Protein AF-0000000084496496 (afdb_homodimer)

Organism: NCBI:txid1637975

Solvent-accessible surface area (backbone atoms only — not comparable to full-atom values): 14635 Å² total; per-residue (Å²): 134,86,78,78,77,76,77,77,76,74,74,76,74,74,70,70,68,73,64,71,76,68,71,75,55,44,65,51,49,98,52,57,64,58,57,45,36,45,20,38,32,49,35,43,42,41,64,42,50,51,53,46,52,50,64,69,44,68,81,43,87,82,59,65,81,74,67,41,72,52,32,68,65,39,43,57,51,31,39,35,54,74,39,70,85,33,41,52,31,38,37,35,30,42,38,44,34,18,30,87,96,68,45,65,40,36,35,31,39,42,30,33,34,37,85,50,48,69,74,49,69,45,84,71,46,76,52,130,133,87,79,75,77,76,77,78,76,75,75,73,74,74,70,73,68,73,63,70,77,66,71,75,54,44,66,51,49,99,53,58,63,56,59,45,36,47,19,38,33,47,36,45,43,41,65,43,50,51,52,48,52,50,63,70,44,69,82,43,87,79,60,66,80,73,66,41,71,53,33,68,64,40,43,55,51,31,40,34,52,74,40,69,86,32,42,54,32,37,36,35,30,41,39,45,35,19,30,88,97,67,45,66,38,35,34,29,38,40,28,33,34,36,86,51,49,67,74,48,68,45,83,72,45,74,53,130

Nearest PDB structures (foldseek):
  6s5l-assembly1_D  TM=3.041E-01  e=2.646E-01  Nostoc sp. PCC 7120 = FACHB-418
  4ghb-assembly1_A  TM=3.935E-01  e=6.057E+00  Bacteroides uniformis ATCC 8492
  6s5l-assembly1_D  TM=3.043E-01  e=4.160E-01  Nostoc sp. PCC 7120 = FACHB-418

Radius of gyration: 25.26 Å; Cα contacts (8 Å, |Δi|>4): 450; chains: 2; bounding box: 70×54×95 Å

InterPro domains:
  IPR024984 Protein of unknown function DUF3888 [PF13027] (37-125)

Foldseek 3Di:
DPPPPPPPPPPPPPPPPPPVVPPDDDDPDPDDPVVVVQLVQQVLLQVLVVVQVCVACVPPPPDDPPKDWHSNQKDFPDKDDDDPPPDKIKTWMWTFIADDPRHTFFIKIWIAMSVNRTDDIDTDTGDD/DPPPPPPPPPPPPPPPPPPVVPPDDDDPDPDDPVVVVQLVQLVLQQVLVVVQVCVACVPPPPDDPPKDWHSNQKDFPDKDDDDPPPDKIKTWMWTFIADDPRHTFFIKIWIAMSVNRTDDIGTDTGDD

pLDDT: mean 87.08, std 22.59, range [30.95, 99.0]

Sequence (256 aa):
MKKFVVVLLVGMFLVIFNTIVNAKTINEADTNLSETLKYALINSLREPVDKAIVEIYKEDKNAPEGLTWASYDTEILKIKQLYGIGGLYELTLKVHPYYRAHISYGEDEVVINTMGKLISYKHLKTYPMKKFVVVLLVGMFLVIFNTIVNAKTINEADTNLSETLKYALINSLREPVDKAIVEIYKEDKNAPEGLTWASYDTEILKIKQLYGIGGLYELTLKVHPYYRAHISYGEDEVVINTMGKLISYKHLKTYP

Structure (mmCIF, N/CA/C/O backbone):
data_AF-0000000084496496-model_v1
#
loop_
_entity.id
_entity.type
_entity.pdbx_description
1 polymer 'DUF3888 domain-containing protein'
#
loop_
_atom_site.group_PDB
_atom_site.id
_atom_site.type_symbol
_atom_site.label_atom_id
_atom_site.label_alt_id
_atom_site.label_comp_id
_atom_site.label_asym_id
_atom_site.label_entity_id
_atom_site.label_seq_id
_atom_site.pdbx_PDB_ins_code
_atom_site.Cartn_x
_atom_site.Cartn_y
_atom_site.Car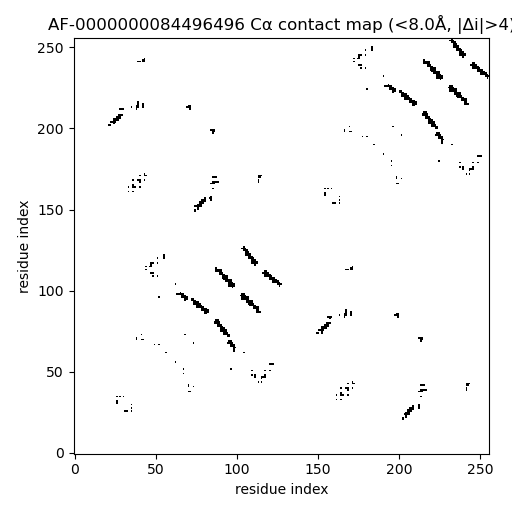tn_z
_atom_site.occupancy
_atom_site.B_iso_or_equiv
_atom_site.auth_seq_id
_atom_site.auth_comp_id
_atom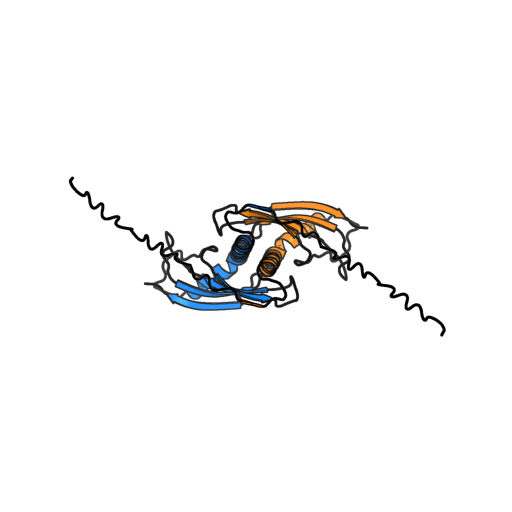_site.auth_asym_id
_atom_site.auth_atom_id
_atom_site.pdbx_PDB_model_num
ATOM 1 N N . MET A 1 1 ? -53.281 25.516 42 1 34.91 1 MET A N 1
ATOM 2 C CA . MET A 1 1 ? -52.812 24.766 40.844 1 34.91 1 MET A CA 1
ATOM 3 C C . MET A 1 1 ? -51.531 25.391 40.281 1 34.91 1 MET A C 1
ATOM 5 O O . MET A 1 1 ? -51.594 26.422 39.594 1 34.91 1 MET A O 1
ATOM 9 N N . LYS A 1 2 ? -50.438 25.422 41.094 1 41.5 2 LYS A N 1
ATOM 10 C CA . LYS A 1 2 ? -49.125 25.969 40.75 1 41.5 2 LYS A CA 1
ATOM 11 C C . LYS A 1 2 ? -48.562 25.328 39.469 1 41.5 2 LYS A C 1
ATOM 13 O O . LYS A 1 2 ? -48.531 24.094 39.375 1 41.5 2 LYS A O 1
ATOM 18 N N . LYS A 1 3 ? -48.75 25.984 38.281 1 37.84 3 LYS A N 1
ATOM 19 C CA . LYS A 1 3 ? -48.281 25.719 36.906 1 37.84 3 LYS A CA 1
ATOM 20 C C . LYS A 1 3 ? -46.812 25.422 36.875 1 37.84 3 LYS A C 1
ATOM 22 O O . LYS A 1 3 ? -46 26.234 37.344 1 37.84 3 LYS A O 1
ATOM 27 N N . PHE A 1 4 ? -46.344 24.203 37.062 1 41.12 4 PHE A N 1
ATOM 28 C CA . PHE A 1 4 ? -45.031 23.625 36.812 1 41.12 4 PHE A CA 1
ATOM 29 C C . PHE A 1 4 ? -44.594 23.938 35.375 1 41.12 4 PHE A C 1
ATOM 31 O O . PHE A 1 4 ? -45.156 23.406 34.438 1 41.12 4 PHE A O 1
ATOM 38 N N . VAL A 1 5 ? -44.281 25.156 35 1 40.19 5 VAL A N 1
ATOM 39 C CA . VAL A 1 5 ? -43.719 25.422 33.688 1 40.19 5 VAL A CA 1
ATOM 40 C C . VAL A 1 5 ? -42.469 24.594 33.469 1 40.19 5 VAL A C 1
ATOM 42 O O . VAL A 1 5 ? -41.5 24.734 34.219 1 40.19 5 VAL A O 1
ATOM 45 N N . VAL A 1 6 ? -42.562 23.344 33.031 1 38.34 6 VAL A N 1
ATOM 46 C CA . VAL A 1 6 ? -41.531 22.438 32.562 1 38.34 6 VAL A CA 1
ATOM 47 C C . VAL A 1 6 ? -40.719 23.125 31.484 1 38.34 6 VAL A C 1
ATOM 49 O O . VAL A 1 6 ? -41.25 23.438 30.406 1 38.34 6 VAL A O 1
ATOM 52 N N . VAL A 1 7 ? -39.938 24.156 31.75 1 39.12 7 VAL A N 1
ATOM 53 C CA . VAL A 1 7 ? -39 24.672 30.75 1 39.12 7 VAL A CA 1
ATOM 54 C C . VAL A 1 7 ? -38.125 23.531 30.219 1 39.12 7 VAL A C 1
ATOM 56 O O . VAL A 1 7 ? -37.438 22.875 30.984 1 39.12 7 VAL A O 1
ATOM 59 N N . LEU A 1 8 ? -38.594 22.75 29.234 1 38.97 8 LEU A N 1
ATOM 60 C CA . LEU A 1 8 ? -37.844 21.812 28.406 1 38.97 8 LEU A CA 1
ATOM 61 C C . LEU A 1 8 ? -36.594 22.453 27.844 1 38.97 8 LEU A C 1
ATOM 63 O O . LEU A 1 8 ? -36.688 23.375 27.016 1 38.97 8 LEU A O 1
ATOM 67 N N . LEU A 1 9 ? -35.594 22.75 28.703 1 39.97 9 LEU A N 1
ATOM 68 C CA . LEU A 1 9 ? -34.281 23.172 28.203 1 39.97 9 LEU A CA 1
ATOM 69 C C . LEU A 1 9 ? -33.781 22.203 27.125 1 39.97 9 LEU A C 1
ATOM 71 O O . LEU A 1 9 ? -33.531 21.031 27.422 1 39.97 9 LEU A O 1
ATOM 75 N N . VAL A 1 10 ? -34.344 22.219 25.922 1 40.47 10 VAL A N 1
ATOM 76 C CA . VAL A 1 10 ? -33.812 21.531 24.75 1 40.47 10 VAL A CA 1
ATOM 77 C C . VAL A 1 10 ? -32.312 21.766 24.625 1 40.47 10 VAL A C 1
ATOM 79 O O . VAL A 1 10 ? -31.891 22.891 24.375 1 40.47 10 VAL A O 1
ATOM 82 N N . GLY A 1 11 ? -31.469 21.25 25.531 1 37.84 11 GLY A N 1
ATOM 83 C CA . GLY A 1 11 ? -30.031 21.203 25.312 1 37.84 11 GLY A CA 1
ATOM 84 C C . GLY A 1 11 ? -29.672 20.797 23.891 1 37.84 11 GLY A C 1
ATOM 85 O O . GLY A 1 11 ? -29.953 19.672 23.469 1 37.84 11 GLY A O 1
ATOM 86 N N . MET A 1 12 ? -29.812 21.656 22.906 1 39.41 12 MET A N 1
ATOM 87 C CA . MET A 1 12 ? -29.266 21.422 21.578 1 39.41 12 MET A CA 1
ATOM 88 C C . MET A 1 12 ? -27.828 20.953 21.656 1 39.41 12 MET A C 1
ATOM 90 O O . MET A 1 12 ? -26.953 21.672 22.125 1 39.41 12 MET A O 1
ATOM 94 N N . PHE A 1 13 ? -27.562 19.734 22.078 1 34.84 13 PHE A N 1
ATOM 95 C CA . PHE A 1 13 ? -26.25 19.141 21.875 1 34.84 13 PHE A CA 1
ATOM 96 C C . PHE A 1 13 ? -25.719 19.484 20.5 1 34.84 13 PHE A C 1
ATOM 98 O O . PHE A 1 13 ? -26.25 19.016 19.484 1 34.84 13 PHE A O 1
ATOM 105 N N . LEU A 1 14 ? -25.234 20.641 20.297 1 36.31 14 LEU A N 1
ATOM 106 C CA . LEU A 1 14 ? -24.391 20.922 19.141 1 36.31 14 LEU A CA 1
ATOM 107 C C . LEU A 1 14 ? -23.328 19.828 18.969 1 36.31 14 LEU A C 1
ATOM 109 O O . LEU A 1 14 ? -22.375 19.766 19.734 1 36.31 14 LEU A O 1
ATOM 113 N N . VAL A 1 15 ? -23.719 18.609 18.734 1 35.84 15 VAL A N 1
ATOM 114 C CA . VAL A 1 15 ? -22.703 17.672 18.25 1 35.84 15 VAL A CA 1
ATOM 115 C C . VAL A 1 15 ? -21.906 18.312 17.125 1 35.84 15 VAL A C 1
ATOM 117 O O . VAL A 1 15 ? -22.453 18.578 16.047 1 35.84 15 VAL A O 1
ATOM 120 N N . ILE A 1 16 ? -21.078 19.281 17.469 1 34.59 16 ILE A N 1
ATOM 121 C CA . ILE A 1 16 ? -20.062 19.641 16.469 1 34.59 16 ILE A CA 1
ATOM 122 C C . ILE A 1 16 ? -19.547 18.375 15.773 1 34.59 16 ILE A C 1
ATOM 124 O O . ILE A 1 16 ? -18.953 17.516 16.422 1 34.59 16 ILE A O 1
ATOM 128 N N . PHE A 1 17 ? -20.438 17.844 14.945 1 32.94 17 PHE A N 1
ATOM 129 C CA . PHE A 1 17 ? -19.781 16.922 14.016 1 32.94 17 PHE A CA 1
ATOM 130 C C . PHE A 1 17 ? -18.469 17.5 13.516 1 32.94 17 PHE A C 1
ATOM 132 O O . PHE A 1 17 ? -18.453 18.531 12.82 1 32.94 17 PHE A O 1
ATOM 139 N N . ASN A 1 18 ? -17.547 17.562 14.344 1 33.28 18 ASN A N 1
ATOM 140 C CA . ASN A 1 18 ? -16.266 17.734 13.688 1 33.28 18 ASN A CA 1
ATOM 141 C C . ASN A 1 18 ? -16.188 16.969 12.375 1 33.28 18 ASN A C 1
ATOM 143 O O . ASN A 1 18 ? -16.062 15.75 12.367 1 33.28 18 ASN A O 1
ATOM 147 N N . THR A 1 19 ? -16.969 17.328 11.453 1 35.44 19 THR A N 1
ATOM 148 C CA . THR A 1 19 ? -16.672 16.828 10.117 1 35.44 19 THR A CA 1
ATOM 149 C C . THR A 1 19 ? -15.188 17.016 9.797 1 35.44 19 THR A C 1
ATOM 151 O O . THR A 1 19 ? -14.68 18.141 9.766 1 35.44 19 THR A O 1
ATOM 154 N N . ILE A 1 20 ? -14.359 16.328 10.359 1 40.06 20 ILE A N 1
ATOM 155 C CA . ILE A 1 20 ? -13.047 16.312 9.727 1 40.06 20 ILE A CA 1
ATOM 156 C C . ILE A 1 20 ? -13.211 16.469 8.211 1 40.06 20 ILE A C 1
ATOM 158 O O . ILE A 1 20 ? -13.852 15.641 7.562 1 40.06 20 ILE A O 1
ATOM 162 N N . VAL A 1 21 ? -13.422 17.688 7.715 1 41.47 21 VAL A N 1
ATOM 163 C CA . VAL A 1 21 ? -13.25 17.938 6.289 1 41.47 21 VAL A CA 1
ATOM 164 C C . VAL A 1 21 ? -12.133 17.047 5.738 1 41.47 21 VAL A C 1
ATOM 166 O O . VAL A 1 21 ? -10.953 17.266 6.035 1 41.47 21 VAL A O 1
ATOM 169 N N . ASN A 1 22 ? -12.336 15.805 5.781 1 52.84 22 ASN A N 1
ATOM 170 C CA . ASN A 1 22 ? -11.398 14.984 5.02 1 52.84 22 ASN A CA 1
ATOM 171 C C . ASN A 1 22 ? -11.203 15.531 3.607 1 52.84 22 ASN A C 1
ATOM 173 O O . ASN A 1 22 ? -12.156 15.594 2.824 1 52.84 22 ASN A O 1
ATOM 177 N N . ALA A 1 23 ? -10.312 16.453 3.42 1 64.75 23 ALA A N 1
ATOM 178 C CA . ALA A 1 23 ? -9.969 16.891 2.068 1 64.75 23 ALA A CA 1
ATOM 179 C C . ALA A 1 23 ? -10.133 15.75 1.066 1 64.75 23 ALA A C 1
ATOM 181 O O . ALA A 1 23 ? -9.688 14.633 1.314 1 64.75 23 ALA A O 1
ATOM 182 N N . LYS A 1 24 ? -11.008 15.969 0.083 1 89.69 24 LYS A N 1
ATOM 183 C CA . LYS A 1 24 ? -11.266 14.992 -0.966 1 89.69 24 LYS A CA 1
ATOM 184 C C . LYS A 1 24 ? -9.984 14.648 -1.725 1 89.69 24 LYS A C 1
ATOM 186 O O . LYS A 1 24 ? -9.25 15.547 -2.148 1 89.69 24 LYS A O 1
ATOM 191 N N . THR A 1 25 ? -9.578 13.492 -1.748 1 97.44 25 THR A N 1
ATOM 192 C CA . THR A 1 25 ? -8.414 13.008 -2.479 1 97.44 25 THR A CA 1
ATOM 193 C C . THR A 1 25 ? -8.547 13.305 -3.969 1 97.44 25 THR A C 1
ATOM 195 O O . THR A 1 25 ? -9.578 13.016 -4.578 1 97.44 25 THR A O 1
ATOM 198 N N . ILE A 1 26 ? -7.676 14.039 -4.547 1 98.44 26 ILE A N 1
ATOM 199 C CA . ILE A 1 26 ? -7.602 14.172 -5.996 1 98.44 26 ILE A CA 1
ATOM 200 C C . ILE A 1 26 ? -7.137 12.852 -6.609 1 98.44 26 ILE A C 1
ATOM 202 O O . ILE A 1 26 ? -6.02 12.398 -6.352 1 98.44 26 ILE A O 1
ATOM 206 N N . ASN A 1 27 ? -7.895 12.188 -7.375 1 98.62 27 ASN A N 1
ATOM 207 C CA . ASN A 1 27 ? -7.598 10.922 -8.031 1 98.62 27 ASN A CA 1
ATOM 208 C C . ASN A 1 27 ? -7.238 11.117 -9.5 1 98.62 27 ASN A C 1
ATOM 210 O O . ASN A 1 27 ? -8.125 11.234 -10.352 1 98.62 27 ASN A O 1
ATOM 214 N N . GLU A 1 28 ? -6.059 11.18 -9.836 1 98.69 28 GLU A N 1
ATOM 215 C CA . GLU A 1 28 ? -5.598 11.258 -11.219 1 98.69 28 GLU A CA 1
ATOM 216 C C . GLU A 1 28 ? -5.258 9.875 -11.766 1 98.69 28 GLU A C 1
ATOM 218 O O . GLU A 1 28 ? -4.09 9.57 -12 1 98.69 28 GLU A O 1
ATOM 223 N N . ALA A 1 29 ? -6.266 9.078 -11.93 1 98.25 29 ALA A N 1
ATOM 224 C CA . ALA A 1 29 ? -6.16 7.711 -12.43 1 98.25 29 ALA A CA 1
ATOM 225 C C . ALA A 1 29 ? -7.355 7.352 -13.305 1 98.25 29 ALA A C 1
ATOM 227 O O . ALA A 1 29 ? -8.367 8.055 -13.297 1 98.25 29 ALA A O 1
ATOM 228 N N . ASP A 1 30 ? -7.207 6.379 -14.047 1 98.06 30 ASP A N 1
ATOM 229 C CA . ASP A 1 30 ? -8.234 5.949 -14.992 1 98.06 30 ASP A CA 1
ATOM 230 C C . ASP A 1 30 ? -9.344 5.184 -14.281 1 98.06 30 ASP A C 1
ATOM 232 O O . ASP A 1 30 ? -10.375 4.867 -14.891 1 98.06 30 ASP A O 1
ATOM 236 N N . THR A 1 31 ? -9.188 4.914 -13.031 1 98.19 31 THR A N 1
ATOM 237 C CA . THR A 1 31 ? -10.164 4.16 -12.25 1 98.19 31 THR A CA 1
ATOM 238 C C . THR A 1 31 ? -10.773 5.035 -11.156 1 98.19 31 THR A C 1
ATOM 240 O O . THR A 1 31 ? -10.266 6.117 -10.867 1 98.19 31 THR A O 1
ATOM 243 N N . ASN A 1 32 ? -11.875 4.516 -10.609 1 97.62 32 ASN A N 1
ATOM 244 C CA . ASN A 1 32 ? -12.406 5.258 -9.469 1 97.62 32 ASN A CA 1
ATOM 245 C C . ASN A 1 32 ? -11.477 5.164 -8.258 1 97.62 32 ASN A C 1
ATOM 247 O O . ASN A 1 32 ? -10.555 4.352 -8.242 1 97.62 32 ASN A O 1
ATOM 251 N N . LEU A 1 33 ? -11.688 5.941 -7.262 1 98.19 33 LEU A N 1
ATOM 252 C CA . LEU A 1 33 ? -10.758 6.086 -6.148 1 98.19 33 LEU A CA 1
ATOM 253 C C . LEU A 1 33 ? -10.562 4.754 -5.426 1 98.19 33 LEU A C 1
ATOM 255 O O . LEU A 1 33 ? -9.43 4.379 -5.102 1 98.19 33 LEU A O 1
ATOM 259 N N . SER A 1 34 ? -11.594 4.035 -5.113 1 97.75 34 SER A N 1
ATOM 260 C CA . SER A 1 34 ? -11.484 2.773 -4.387 1 97.75 34 SER A CA 1
ATOM 261 C C . SER A 1 34 ? -10.609 1.774 -5.145 1 97.75 34 SER A C 1
ATOM 263 O O . SER A 1 34 ? -9.742 1.128 -4.555 1 97.75 34 SER A O 1
ATOM 265 N N . GLU A 1 35 ? -10.828 1.662 -6.414 1 97.94 35 GLU A N 1
ATOM 266 C CA . GLU A 1 35 ? -10.023 0.773 -7.254 1 97.94 35 GLU A CA 1
ATOM 267 C C . GLU A 1 35 ? -8.578 1.251 -7.34 1 97.94 35 GLU A C 1
ATOM 269 O O . GLU A 1 35 ? -7.652 0.438 -7.352 1 97.94 35 GLU A O 1
ATOM 274 N N . THR A 1 36 ? -8.438 2.535 -7.461 1 98.56 36 THR A N 1
ATOM 275 C CA . THR A 1 36 ? -7.098 3.105 -7.48 1 98.56 36 THR A CA 1
ATOM 276 C C . THR A 1 36 ? -6.344 2.756 -6.199 1 98.56 36 THR A C 1
ATOM 278 O O . THR A 1 36 ? -5.188 2.324 -6.254 1 98.56 36 THR A O 1
ATOM 281 N N . LEU A 1 37 ? -6.977 2.914 -5.09 1 98.81 37 LEU A N 1
ATOM 282 C CA . LEU A 1 37 ? -6.383 2.564 -3.805 1 98.81 37 LEU A CA 1
ATOM 283 C C . LEU A 1 37 ? -6.047 1.079 -3.746 1 98.81 37 LEU A C 1
ATOM 285 O O . LEU A 1 37 ? -4.988 0.698 -3.244 1 98.81 37 LEU A O 1
ATOM 289 N N . LYS A 1 38 ? -6.922 0.293 -4.254 1 98.69 38 LYS A N 1
ATOM 290 C CA . LYS A 1 38 ? -6.711 -1.151 -4.285 1 98.69 38 LYS A CA 1
ATOM 291 C C . LYS A 1 38 ? -5.457 -1.509 -5.078 1 98.69 38 LYS A C 1
ATOM 293 O O . LYS A 1 38 ? -4.586 -2.227 -4.586 1 98.69 38 LYS A O 1
ATOM 298 N N . TYR A 1 39 ? -5.367 -1.017 -6.219 1 98.69 39 TYR A N 1
ATOM 299 C CA . TYR A 1 39 ? -4.242 -1.349 -7.082 1 98.69 39 TYR A CA 1
ATOM 300 C C . TYR A 1 39 ? -2.943 -0.764 -6.535 1 98.69 39 TYR A C 1
ATOM 302 O O . TYR A 1 39 ? -1.888 -1.396 -6.617 1 98.69 39 TYR A O 1
ATOM 310 N N . ALA A 1 40 ? -3.002 0.436 -6.043 1 98.81 40 ALA A N 1
ATOM 311 C CA . ALA A 1 40 ? -1.824 1.049 -5.434 1 98.81 40 ALA A CA 1
ATOM 312 C C . ALA A 1 40 ? -1.33 0.226 -4.246 1 98.81 40 ALA A C 1
ATOM 314 O O . ALA A 1 40 ? -0.123 0.05 -4.066 1 98.81 40 ALA A O 1
ATOM 315 N N . LEU A 1 41 ? -2.264 -0.235 -3.457 1 98.88 41 LEU A N 1
ATOM 316 C CA . LEU A 1 41 ? -1.91 -1.075 -2.316 1 98.88 41 LEU A CA 1
ATOM 317 C C . LEU A 1 41 ? -1.257 -2.373 -2.781 1 98.88 41 LEU A C 1
ATOM 319 O O . LEU A 1 41 ? -0.194 -2.75 -2.281 1 98.88 41 LEU A O 1
ATOM 323 N N . ILE A 1 42 ? -1.857 -3.037 -3.695 1 98.88 42 ILE A N 1
ATOM 324 C CA . ILE A 1 42 ? -1.292 -4.277 -4.215 1 98.88 42 ILE A CA 1
ATOM 325 C C . ILE A 1 42 ? 0.102 -4.012 -4.781 1 98.88 42 ILE A C 1
ATOM 327 O O . ILE A 1 42 ? 1.035 -4.781 -4.535 1 98.88 42 ILE A O 1
ATOM 331 N N . ASN A 1 43 ? 0.23 -2.943 -5.512 1 98.5 43 ASN A N 1
ATOM 332 C CA . ASN A 1 43 ? 1.521 -2.586 -6.086 1 98.5 43 ASN A CA 1
ATOM 333 C C . ASN A 1 43 ? 2.572 -2.352 -5.008 1 98.5 43 ASN A C 1
ATOM 335 O O . ASN A 1 43 ? 3.74 -2.699 -5.184 1 98.5 43 ASN A O 1
ATOM 339 N N . SER A 1 44 ? 2.193 -1.727 -3.947 1 98.62 44 SER A N 1
ATOM 340 C CA . SER A 1 44 ? 3.127 -1.411 -2.869 1 98.62 44 SER A CA 1
ATOM 341 C C . SER A 1 44 ? 3.646 -2.678 -2.197 1 98.62 44 SER A C 1
ATOM 343 O O . SER A 1 44 ? 4.641 -2.639 -1.474 1 98.62 44 SER A O 1
ATOM 345 N N . LEU A 1 45 ? 2.99 -3.791 -2.447 1 98.75 45 LEU A N 1
ATOM 346 C CA . LEU A 1 45 ? 3.355 -5.059 -1.826 1 98.75 45 LEU A CA 1
ATOM 347 C C . LEU A 1 45 ? 3.93 -6.023 -2.857 1 98.75 45 LEU A C 1
ATOM 349 O O . LEU A 1 45 ? 3.865 -7.242 -2.676 1 98.75 45 LEU A O 1
ATOM 353 N N . ARG A 1 46 ? 4.438 -5.555 -3.852 1 98.25 46 ARG A N 1
ATOM 354 C CA . ARG A 1 46 ? 4.91 -6.363 -4.973 1 98.25 46 ARG A CA 1
ATOM 355 C C . ARG A 1 46 ? 6.066 -7.262 -4.551 1 98.25 46 ARG A C 1
ATOM 357 O O . ARG A 1 46 ? 6.121 -8.43 -4.938 1 98.25 46 ARG A O 1
ATOM 364 N N . GLU A 1 47 ? 6.965 -6.789 -3.717 1 98.12 47 GLU A N 1
ATOM 365 C CA . GLU A 1 47 ? 8.18 -7.527 -3.395 1 98.12 47 GLU A CA 1
ATOM 366 C C . GLU A 1 47 ? 7.859 -8.844 -2.699 1 98.12 47 GLU A C 1
ATOM 368 O O . GLU A 1 47 ? 8.312 -9.906 -3.131 1 98.12 47 GLU A O 1
ATOM 373 N N . PRO A 1 48 ? 7.055 -8.781 -1.649 1 98.75 48 PRO A N 1
ATOM 374 C CA . PRO A 1 48 ? 6.762 -10.078 -1.029 1 98.75 48 PRO A CA 1
ATOM 375 C C . PRO A 1 48 ? 5.953 -10.992 -1.938 1 98.75 48 PRO A C 1
ATOM 377 O O . PRO A 1 48 ? 6.078 -12.219 -1.856 1 98.75 48 PRO A O 1
ATOM 380 N N . VAL A 1 49 ? 5.137 -10.508 -2.812 1 98.88 49 VAL A N 1
ATOM 381 C CA . VAL A 1 49 ? 4.41 -11.352 -3.758 1 98.88 49 VAL A CA 1
ATOM 382 C C . VAL A 1 49 ? 5.395 -12.008 -4.727 1 98.88 49 VAL A C 1
ATOM 384 O O . VAL A 1 49 ? 5.277 -13.195 -5.035 1 98.88 49 VAL A O 1
ATOM 387 N N . ASP A 1 50 ? 6.332 -11.211 -5.23 1 98.56 50 ASP A N 1
ATOM 388 C CA . ASP A 1 50 ? 7.371 -11.766 -6.09 1 98.56 50 ASP A CA 1
ATOM 389 C C . ASP A 1 50 ? 8.078 -12.938 -5.414 1 98.56 50 ASP A C 1
ATOM 391 O O . ASP A 1 50 ? 8.32 -13.969 -6.039 1 98.56 50 ASP A O 1
ATOM 395 N N . LYS A 1 51 ? 8.445 -12.758 -4.176 1 98.62 51 LYS A N 1
ATOM 396 C CA . LYS A 1 51 ? 9.102 -13.82 -3.422 1 98.62 51 LYS A CA 1
ATOM 397 C C . LYS A 1 51 ? 8.227 -15.07 -3.363 1 98.62 51 LYS A C 1
ATOM 399 O O . LYS A 1 51 ? 8.727 -16.188 -3.523 1 98.62 51 LYS A O 1
ATOM 404 N N . ALA A 1 52 ? 6.953 -14.914 -3.072 1 98.81 52 ALA A N 1
ATOM 405 C CA . ALA A 1 52 ? 6.027 -16.031 -3.014 1 98.81 52 ALA A CA 1
ATOM 406 C C . ALA A 1 52 ? 5.992 -16.797 -4.34 1 98.81 52 ALA A C 1
ATOM 408 O O . ALA A 1 52 ? 6.02 -18.031 -4.359 1 98.81 52 ALA A O 1
ATOM 409 N N . ILE A 1 53 ? 5.914 -16.031 -5.441 1 98.69 53 ILE A N 1
ATOM 410 C CA . ILE A 1 53 ? 5.832 -16.641 -6.766 1 98.69 53 ILE A CA 1
ATOM 411 C C . ILE A 1 53 ? 7.078 -17.469 -7.027 1 98.69 53 ILE A C 1
ATOM 413 O O . ILE A 1 53 ? 6.988 -18.594 -7.535 1 98.69 53 ILE A O 1
ATOM 417 N N . VAL A 1 54 ? 8.219 -16.938 -6.742 1 98.19 54 VAL A N 1
ATOM 418 C CA . VAL A 1 54 ? 9.469 -17.672 -6.914 1 98.19 54 VAL A CA 1
ATOM 419 C C . VAL A 1 54 ? 9.414 -18.984 -6.121 1 98.19 54 VAL A C 1
ATOM 421 O O . VAL A 1 54 ? 9.727 -20.047 -6.652 1 98.19 54 VAL A O 1
ATOM 424 N N . GLU A 1 55 ? 9 -18.969 -4.871 1 98.38 55 GLU A N 1
ATOM 425 C CA . GLU A 1 55 ? 8.953 -20.156 -4.008 1 98.38 55 GLU A CA 1
ATOM 426 C C . GLU A 1 55 ? 7.941 -21.172 -4.527 1 98.38 55 GLU A C 1
ATOM 428 O O . GLU A 1 55 ? 8.195 -22.375 -4.488 1 98.38 55 GLU A O 1
ATOM 433 N N . ILE A 1 56 ? 6.859 -20.672 -4.949 1 98.44 56 ILE A N 1
ATOM 434 C CA . ILE A 1 56 ? 5.762 -21.531 -5.387 1 98.44 56 ILE A CA 1
ATOM 435 C C . ILE A 1 56 ? 6.203 -22.359 -6.598 1 98.44 56 ILE A C 1
ATOM 437 O O . ILE A 1 56 ? 5.898 -23.547 -6.688 1 98.44 56 ILE A O 1
ATOM 441 N N . TYR A 1 57 ? 6.945 -21.766 -7.453 1 98 57 TYR A N 1
ATOM 442 C CA . TYR A 1 57 ? 7.188 -22.438 -8.727 1 98 57 TYR A CA 1
ATOM 443 C C . TYR A 1 57 ? 8.633 -22.891 -8.836 1 98 57 TYR A C 1
ATOM 445 O O . TYR A 1 57 ? 9.062 -23.375 -9.891 1 98 57 TYR A O 1
ATOM 453 N N . LYS A 1 58 ? 9.422 -22.781 -7.797 1 97.12 58 LYS A N 1
ATOM 454 C CA . LYS A 1 58 ? 10.852 -23.062 -7.828 1 97.12 58 LYS A CA 1
ATOM 455 C C . LYS A 1 58 ? 11.117 -24.5 -8.258 1 97.12 58 LYS A C 1
ATOM 457 O O . LYS A 1 58 ? 12.125 -24.781 -8.914 1 97.12 58 LYS A O 1
ATOM 462 N N . GLU A 1 59 ? 10.156 -25.422 -7.934 1 96.69 59 GLU A N 1
ATOM 463 C CA . GLU A 1 59 ? 10.391 -26.828 -8.25 1 96.69 59 GLU A CA 1
ATOM 464 C C . GLU A 1 59 ? 9.539 -27.281 -9.438 1 96.69 59 GLU A C 1
ATOM 466 O O . GLU A 1 59 ? 9.461 -28.469 -9.742 1 96.69 59 GLU A O 1
ATOM 471 N N . ASP A 1 60 ? 8.781 -26.312 -9.93 1 96.5 60 ASP A N 1
ATOM 472 C CA . ASP A 1 60 ? 7.965 -26.641 -11.102 1 96.5 60 ASP A CA 1
ATOM 473 C C . ASP A 1 60 ? 8.812 -26.672 -12.367 1 96.5 60 ASP A C 1
ATOM 475 O O . ASP A 1 60 ? 9.117 -25.641 -12.953 1 96.5 60 ASP A O 1
ATOM 479 N N . LYS A 1 61 ? 9.195 -27.766 -12.891 1 95.62 61 LYS A N 1
ATOM 480 C CA . LYS A 1 61 ? 10.078 -27.953 -14.047 1 95.62 61 LYS A CA 1
ATOM 481 C C . LYS A 1 61 ? 9.406 -27.469 -15.328 1 95.62 61 LYS A C 1
ATOM 483 O O . LYS A 1 61 ? 10.086 -27.219 -16.328 1 95.62 61 LYS A O 1
ATOM 488 N N . ASN A 1 62 ? 8.07 -27.375 -15.289 1 96.12 62 ASN A N 1
ATOM 489 C CA . ASN A 1 62 ? 7.332 -26.984 -16.484 1 96.12 62 ASN A CA 1
ATOM 490 C C . ASN A 1 62 ? 7.047 -25.484 -16.5 1 96.12 62 ASN A C 1
ATOM 492 O O . ASN A 1 62 ? 6.52 -24.953 -17.484 1 96.12 62 ASN A O 1
ATOM 496 N N . ALA A 1 63 ? 7.297 -24.797 -15.391 1 96.56 63 ALA A N 1
ATOM 497 C CA . ALA A 1 63 ? 7.035 -23.375 -15.336 1 96.56 63 ALA A CA 1
ATOM 498 C C . ALA A 1 63 ? 7.867 -22.625 -16.375 1 96.56 63 ALA A C 1
ATOM 500 O O . ALA A 1 63 ? 9.07 -22.844 -16.484 1 96.56 63 ALA A O 1
ATOM 501 N N . PRO A 1 64 ? 7.23 -21.812 -17.125 1 95.88 64 PRO A N 1
ATOM 502 C CA . PRO A 1 64 ? 7.992 -21.031 -18.094 1 95.88 64 PRO A CA 1
ATOM 503 C C . PRO A 1 64 ? 8.938 -20.031 -17.422 1 95.88 64 PRO A C 1
ATOM 505 O O . PRO A 1 64 ? 8.703 -19.609 -16.281 1 95.88 64 PRO A O 1
ATOM 508 N N . GLU A 1 65 ? 9.953 -19.641 -18.172 1 93.06 65 GLU A N 1
ATOM 509 C CA . GLU A 1 65 ? 10.852 -18.594 -17.688 1 93.06 65 GLU A CA 1
ATOM 510 C C . GLU A 1 65 ? 10.156 -17.25 -17.656 1 93.06 65 GLU A C 1
ATOM 512 O O . GLU A 1 65 ? 9.312 -16.953 -18.5 1 93.06 65 GLU A O 1
ATOM 517 N N . GLY A 1 66 ? 10.484 -16.453 -16.672 1 94 66 GLY A N 1
ATOM 518 C CA . GLY A 1 66 ? 10.008 -15.078 -16.625 1 94 66 GLY A CA 1
ATOM 519 C C . GLY A 1 66 ? 8.594 -14.961 -16.094 1 94 66 GLY A C 1
ATOM 520 O O . GLY A 1 66 ? 7.84 -14.078 -16.5 1 94 66 GLY A O 1
ATOM 521 N N . LEU A 1 67 ? 8.172 -15.906 -15.297 1 96.75 67 LEU A N 1
ATOM 522 C CA . LEU A 1 67 ? 6.863 -15.82 -14.664 1 96.75 67 LEU A CA 1
ATOM 523 C C . LEU A 1 67 ? 6.742 -14.539 -13.844 1 96.75 67 LEU A C 1
ATOM 525 O O . LEU A 1 67 ? 7.641 -14.211 -13.062 1 96.75 67 LEU A O 1
ATOM 529 N N . THR A 1 68 ? 5.664 -13.812 -14.133 1 97.5 68 THR A N 1
ATOM 530 C CA . THR A 1 68 ? 5.398 -12.57 -13.414 1 97.5 68 THR A CA 1
ATOM 531 C C . THR A 1 68 ? 3.902 -12.391 -13.164 1 97.5 68 THR A C 1
ATOM 533 O O . THR A 1 68 ? 3.123 -13.328 -13.359 1 97.5 68 THR A O 1
ATOM 536 N N . TRP A 1 69 ? 3.576 -11.289 -12.586 1 98.06 69 TRP A N 1
ATOM 537 C CA . TRP A 1 69 ? 2.189 -11.008 -12.234 1 98.06 69 TRP A CA 1
ATOM 538 C C . TRP A 1 69 ? 1.898 -9.508 -12.312 1 98.06 69 TRP A C 1
ATOM 540 O O . TRP A 1 69 ? 2.818 -8.695 -12.445 1 98.06 69 TRP A O 1
ATOM 550 N N . ALA A 1 70 ? 0.552 -9.164 -12.305 1 97.38 70 ALA A N 1
ATOM 551 C CA . ALA A 1 70 ? 0.147 -7.762 -12.398 1 97.38 70 ALA A CA 1
ATOM 552 C C . ALA A 1 70 ? -0.829 -7.395 -11.289 1 97.38 70 ALA A C 1
ATOM 554 O O . ALA A 1 70 ? -1.698 -8.195 -10.93 1 97.38 70 ALA A O 1
ATOM 555 N N . SER A 1 71 ? -0.752 -6.18 -10.875 1 97.44 71 SER A N 1
ATOM 556 C CA . SER A 1 71 ? -1.621 -5.695 -9.805 1 97.44 71 SER A CA 1
ATOM 557 C C . SER A 1 71 ? -3.076 -5.641 -10.258 1 97.44 71 SER A C 1
ATOM 559 O O . SER A 1 71 ? -3.984 -5.969 -9.492 1 97.44 71 SER A O 1
ATOM 561 N N . TYR A 1 72 ? -3.277 -5.266 -11.516 1 96.38 72 TYR A N 1
ATOM 562 C CA . TYR A 1 72 ? -4.641 -5.074 -12.008 1 96.38 72 TYR A CA 1
ATOM 563 C C . TYR A 1 72 ? -5.352 -6.41 -12.172 1 96.38 72 TYR A C 1
ATOM 565 O O . TYR A 1 72 ? -6.574 -6.457 -12.32 1 96.38 72 TYR A O 1
ATOM 573 N N . ASP A 1 73 ? -4.57 -7.461 -12.234 1 97.12 73 ASP A N 1
ATOM 574 C CA . ASP A 1 73 ? -5.125 -8.805 -12.383 1 97.12 73 ASP A CA 1
ATOM 575 C C . ASP A 1 73 ? -5.039 -9.578 -11.07 1 97.12 73 ASP A C 1
ATOM 577 O O . ASP A 1 73 ? -5.102 -10.812 -11.062 1 97.12 73 ASP A O 1
ATOM 581 N N . THR A 1 74 ? -4.762 -8.953 -9.992 1 98.56 74 THR A N 1
ATOM 582 C CA . THR A 1 74 ? -4.688 -9.547 -8.656 1 98.56 74 THR A CA 1
ATOM 583 C C . THR A 1 74 ? -5.91 -9.156 -7.824 1 98.56 74 THR A C 1
ATOM 585 O O . THR A 1 74 ? -6.344 -8.008 -7.852 1 98.56 74 THR A O 1
ATOM 588 N N . GLU A 1 75 ? -6.426 -10.07 -7.082 1 98.31 75 GLU A N 1
ATOM 589 C CA . GLU A 1 75 ? -7.598 -9.836 -6.246 1 98.31 75 GLU A CA 1
ATOM 590 C C . GLU A 1 75 ? -7.223 -9.797 -4.77 1 98.31 75 GLU A C 1
ATOM 592 O O . GLU A 1 75 ? -6.379 -10.57 -4.316 1 98.31 75 GLU A O 1
ATOM 597 N N . ILE A 1 76 ? -7.859 -8.914 -4.055 1 98.88 76 ILE A N 1
ATOM 598 C CA . ILE A 1 76 ? -7.832 -9 -2.6 1 98.88 76 ILE A CA 1
ATOM 599 C C . ILE A 1 76 ? -9.031 -9.805 -2.105 1 98.88 76 ILE A C 1
ATOM 601 O O . ILE A 1 76 ? -10.164 -9.312 -2.125 1 98.88 76 ILE A O 1
ATOM 605 N N . LEU A 1 77 ? -8.789 -10.945 -1.668 1 98.81 77 LEU A N 1
ATOM 606 C CA . LEU A 1 77 ? -9.859 -11.797 -1.165 1 98.81 77 LEU A CA 1
ATOM 607 C C . LEU A 1 77 ? -10.32 -11.344 0.218 1 98.81 77 LEU A C 1
ATOM 609 O O . LEU A 1 77 ? -11.508 -11.359 0.521 1 98.81 77 LEU A O 1
ATOM 613 N N . LYS A 1 78 ? -9.375 -10.992 1.03 1 98.88 78 LYS A N 1
ATOM 614 C CA . LYS A 1 78 ? -9.633 -10.602 2.414 1 98.88 78 LYS A CA 1
ATOM 615 C C . LYS A 1 78 ? -8.609 -9.562 2.885 1 98.88 78 LYS A C 1
ATOM 617 O O . LYS A 1 78 ? -7.426 -9.664 2.566 1 98.88 78 LYS A O 1
ATOM 622 N N . ILE A 1 79 ? -9.047 -8.633 3.605 1 98.88 79 ILE A N 1
ATOM 623 C CA . ILE A 1 79 ? -8.18 -7.707 4.328 1 98.88 79 ILE A CA 1
ATOM 624 C C . ILE A 1 79 ? -8.602 -7.656 5.797 1 98.88 79 ILE A C 1
ATOM 626 O O . ILE A 1 79 ? -9.781 -7.496 6.105 1 98.88 79 ILE A O 1
ATOM 630 N N . LYS A 1 80 ? -7.672 -7.844 6.637 1 98.75 80 LYS A N 1
ATOM 631 C CA . LYS A 1 80 ? -7.926 -7.957 8.07 1 98.75 80 LYS A CA 1
ATOM 632 C C . LYS A 1 80 ? -7.137 -6.914 8.852 1 98.75 80 LYS A C 1
ATOM 634 O O . LYS A 1 80 ? -5.91 -6.836 8.734 1 98.75 80 LYS A O 1
ATOM 639 N N . GLN A 1 81 ? -7.824 -6.184 9.594 1 98.69 81 GLN A N 1
ATOM 640 C CA . GLN A 1 81 ? -7.219 -5.238 10.523 1 98.69 81 GLN A CA 1
ATOM 641 C C . GLN A 1 81 ? -6.707 -5.953 11.773 1 98.69 81 GLN A C 1
ATOM 643 O O . GLN A 1 81 ? -7.461 -6.66 12.445 1 98.69 81 GLN A O 1
ATOM 648 N N . LEU A 1 82 ? -5.453 -5.836 12.078 1 97.94 82 LEU A N 1
ATOM 649 C CA . LEU A 1 82 ? -4.867 -6.59 13.18 1 97.94 82 LEU A CA 1
ATOM 650 C C . LEU A 1 82 ? -4.762 -5.727 14.43 1 97.94 82 LEU A C 1
ATOM 652 O O . LEU A 1 82 ? -4.883 -6.227 15.547 1 97.94 82 LEU A O 1
ATOM 656 N N . TYR A 1 83 ? -4.305 -4.48 14.195 1 89.44 83 TYR A N 1
ATOM 657 C CA . TYR A 1 83 ? -4.148 -3.523 15.281 1 89.44 83 TYR A CA 1
ATOM 658 C C . TYR A 1 83 ? -4.957 -2.258 15.016 1 89.44 83 TYR A C 1
ATOM 660 O O . TYR A 1 83 ? -5.395 -2.021 13.883 1 89.44 83 TYR A O 1
ATOM 668 N N . GLY A 1 84 ? -5.984 -1.914 15.664 1 93.31 84 GLY A N 1
ATOM 669 C CA . GLY A 1 84 ? -6.863 -0.759 15.555 1 93.31 84 GLY A CA 1
ATOM 670 C C . GLY A 1 84 ? -6.809 -0.102 14.188 1 93.31 84 GLY A C 1
ATOM 671 O O . GLY A 1 84 ? -6.039 -0.523 13.32 1 93.31 84 GLY A O 1
ATOM 672 N N . ILE A 1 85 ? -7.52 0.941 13.945 1 95.06 85 ILE A N 1
ATOM 673 C CA . ILE A 1 85 ? -7.637 1.637 12.664 1 95.06 85 ILE A CA 1
ATOM 674 C C . ILE A 1 85 ? -6.285 2.229 12.273 1 95.06 85 ILE A C 1
ATOM 676 O O . ILE A 1 85 ? -5.645 2.912 13.078 1 95.06 85 ILE A O 1
ATOM 680 N N . GLY A 1 86 ? -5.867 1.877 11.117 1 93 86 GLY A N 1
ATOM 681 C CA . GLY A 1 86 ? -4.625 2.443 10.625 1 93 86 GLY A CA 1
ATOM 682 C C . GLY A 1 86 ? -3.396 1.688 11.094 1 93 86 GLY A C 1
ATOM 683 O O . GLY A 1 86 ? -2.27 2.033 10.727 1 93 86 GLY A O 1
ATOM 684 N N . GLY A 1 87 ? -3.643 0.704 11.906 1 94 87 GLY A N 1
ATOM 685 C CA . GLY A 1 87 ? -2.545 -0.151 12.336 1 94 87 GLY A CA 1
ATOM 686 C C . GLY A 1 87 ? -2.115 -1.145 11.273 1 94 87 GLY A C 1
ATOM 687 O O . GLY A 1 87 ? -2.168 -0.844 10.078 1 94 87 GLY A O 1
ATOM 688 N N . LEU A 1 88 ? -1.685 -2.289 11.633 1 98 88 LEU A N 1
ATOM 689 C CA . LEU A 1 88 ? -1.211 -3.33 10.727 1 98 88 LEU A CA 1
ATOM 690 C C . LEU A 1 88 ? -2.383 -4.062 10.086 1 98 88 LEU A C 1
ATOM 692 O O . LEU A 1 88 ? -3.387 -4.34 10.742 1 98 88 LEU A O 1
ATOM 696 N N . TYR A 1 89 ? -2.229 -4.332 8.781 1 98.81 89 TYR A N 1
ATOM 697 C CA . TYR A 1 89 ? -3.234 -5.102 8.055 1 98.81 89 TYR A CA 1
ATOM 698 C C . TYR A 1 89 ? -2.621 -6.34 7.422 1 98.81 89 TYR A C 1
ATOM 700 O O . TYR A 1 89 ? -1.441 -6.344 7.059 1 98.81 89 TYR A O 1
ATOM 708 N N . GLU A 1 90 ? -3.389 -7.32 7.316 1 98.94 90 GLU A N 1
ATOM 709 C CA . GLU A 1 90 ? -3.045 -8.539 6.586 1 98.94 90 GLU A CA 1
ATOM 710 C C . GLU A 1 90 ? -3.953 -8.727 5.375 1 98.94 90 GLU A C 1
ATOM 712 O O . GLU A 1 90 ? -5.168 -8.523 5.465 1 98.94 90 GLU A O 1
ATOM 717 N N . LEU A 1 91 ? -3.379 -9.094 4.32 1 98.94 91 LEU A N 1
ATOM 718 C CA . LEU A 1 91 ? -4.125 -9.289 3.082 1 98.94 91 LEU A CA 1
ATOM 719 C C . LEU A 1 91 ? -4.016 -10.734 2.604 1 98.94 91 LEU A C 1
ATOM 721 O O . LEU A 1 91 ? -2.938 -11.328 2.658 1 98.94 91 LEU A O 1
ATOM 725 N N . THR A 1 92 ? -5.051 -11.312 2.18 1 98.94 92 THR A N 1
ATOM 726 C CA . THR A 1 92 ? -5.082 -12.523 1.367 1 98.94 92 THR A CA 1
ATOM 727 C C . THR A 1 92 ? -5.332 -12.18 -0.099 1 98.94 92 THR A C 1
ATOM 729 O O . THR A 1 92 ? -6.387 -11.648 -0.448 1 98.94 92 THR A O 1
ATOM 732 N N . LEU A 1 93 ? -4.398 -12.539 -0.896 1 98.94 93 LEU A N 1
ATOM 733 C CA . LEU A 1 93 ? -4.453 -12.195 -2.312 1 98.94 93 LEU A CA 1
ATOM 734 C C . LEU A 1 93 ? -4.637 -13.445 -3.168 1 98.94 93 LEU A C 1
ATOM 736 O O . LEU A 1 93 ? -4.102 -14.508 -2.848 1 98.94 93 LEU A O 1
ATOM 740 N N . LYS A 1 94 ? -5.348 -13.305 -4.164 1 98.94 94 LYS A N 1
ATOM 741 C CA . LYS A 1 94 ? -5.312 -14.242 -5.277 1 98.94 94 LYS A CA 1
ATOM 742 C C . LYS A 1 94 ? -4.539 -13.664 -6.461 1 98.94 94 LYS A C 1
ATOM 744 O O . LYS A 1 94 ? -4.988 -12.711 -7.098 1 98.94 94 LYS A O 1
ATOM 749 N N . VAL A 1 95 ? -3.471 -14.273 -6.777 1 98.81 95 VAL A N 1
ATOM 750 C CA . VAL A 1 95 ? -2.529 -13.789 -7.781 1 98.81 95 VAL A CA 1
ATOM 751 C C . VAL A 1 95 ? -2.584 -14.695 -9.016 1 98.81 95 VAL A C 1
ATOM 753 O O . VAL A 1 95 ? -2.764 -15.906 -8.898 1 98.81 95 VAL A O 1
ATOM 756 N N . HIS A 1 96 ? -2.365 -14.086 -10.164 1 98.69 96 HIS A N 1
ATOM 757 C CA . HIS A 1 96 ? -2.441 -14.812 -11.422 1 98.69 96 HIS A CA 1
ATOM 758 C C . HIS A 1 96 ? -1.146 -14.68 -12.219 1 98.69 96 HIS A C 1
ATOM 760 O O . HIS A 1 96 ? -1.073 -13.883 -13.164 1 98.69 96 HIS A O 1
ATOM 766 N N . PRO A 1 97 ? -0.146 -15.484 -11.922 1 98.5 97 PRO A N 1
ATOM 767 C CA . PRO A 1 97 ? 1.107 -15.414 -12.672 1 98.5 97 PRO A CA 1
ATOM 768 C C . PRO A 1 97 ? 0.921 -15.734 -14.156 1 98.5 97 PRO A C 1
ATOM 770 O O . PRO A 1 97 ? 0.124 -16.609 -14.508 1 98.5 97 PRO A O 1
ATOM 773 N N . TYR A 1 98 ? 1.677 -14.992 -14.906 1 98.25 98 TYR A N 1
ATOM 774 C CA . TYR A 1 98 ? 1.646 -15.164 -16.359 1 98.25 98 TYR A CA 1
ATOM 775 C C . TYR A 1 98 ? 3.043 -15.031 -16.953 1 98.25 98 TYR A C 1
ATOM 777 O O . TYR A 1 98 ? 3.994 -14.688 -16.25 1 98.25 98 TYR A O 1
ATOM 785 N N . TYR A 1 99 ? 3.18 -15.375 -18.188 1 97.19 99 TYR A N 1
ATOM 786 C CA . TYR A 1 99 ? 4.438 -15.227 -18.906 1 97.19 99 TYR A CA 1
ATOM 787 C C . TYR A 1 99 ? 4.203 -14.648 -20.297 1 97.19 99 TYR A C 1
ATOM 789 O O . TYR A 1 99 ? 3.061 -14.562 -20.766 1 97.19 99 TYR A O 1
ATOM 797 N N . ARG A 1 100 ? 5.152 -14.023 -20.969 1 94.81 100 ARG A N 1
ATOM 798 C CA . ARG A 1 100 ? 5.074 -13.383 -22.281 1 94.81 100 ARG A CA 1
ATOM 799 C C . ARG A 1 100 ? 3.963 -12.344 -22.328 1 94.81 100 ARG A C 1
ATOM 801 O O . ARG A 1 100 ? 3.895 -11.469 -21.453 1 94.81 100 ARG A O 1
ATOM 808 N N . ALA A 1 101 ? 3.109 -12.266 -23.469 1 93.12 101 ALA A N 1
ATOM 809 C CA . ALA A 1 101 ? 2.023 -11.305 -23.609 1 93.12 101 ALA A CA 1
ATOM 810 C C . ALA A 1 101 ? 0.813 -11.719 -22.781 1 93.12 101 ALA A C 1
ATOM 812 O O . ALA A 1 101 ? -0.287 -11.883 -23.312 1 93.12 101 ALA A O 1
ATOM 813 N N . HIS A 1 102 ? 1.081 -12.031 -21.469 1 95.19 102 HIS A N 1
ATOM 814 C CA . HIS A 1 102 ? 0.045 -12.266 -20.469 1 95.19 102 HIS A CA 1
ATOM 815 C C . HIS A 1 102 ? -0.643 -13.609 -20.703 1 95.19 102 HIS A C 1
ATOM 817 O O . HIS A 1 102 ? -1.869 -13.711 -20.609 1 95.19 102 HIS A O 1
ATOM 823 N N . ILE A 1 103 ? 0.19 -14.641 -21.016 1 96.62 103 ILE A N 1
ATOM 824 C CA . ILE A 1 103 ? -0.335 -16 -21.031 1 96.62 103 ILE A CA 1
ATOM 825 C C . ILE A 1 103 ? -0.429 -16.531 -19.609 1 96.62 103 ILE A C 1
ATOM 827 O O . ILE A 1 103 ? 0.59 -16.719 -18.938 1 96.62 103 ILE A O 1
ATOM 831 N N . SER A 1 104 ? -1.59 -16.859 -19.188 1 97.5 104 SER A N 1
ATOM 832 C CA . SER A 1 104 ? -1.827 -17.281 -17.812 1 97.5 104 SER A CA 1
ATOM 833 C C . SER A 1 104 ? -1.143 -18.609 -17.531 1 97.5 104 SER A C 1
ATOM 835 O O . SER A 1 104 ? -1.17 -19.531 -18.359 1 97.5 104 SER A O 1
ATOM 837 N N . TYR A 1 105 ? -0.513 -18.703 -16.422 1 98.38 105 TYR A N 1
ATOM 838 C CA . TYR A 1 105 ? 0.147 -19.953 -16.062 1 98.38 105 TYR A CA 1
ATOM 839 C C . TYR A 1 105 ? -0.479 -20.578 -14.82 1 98.38 105 TYR A C 1
ATOM 841 O O . TYR A 1 105 ? -0.589 -21.797 -14.719 1 98.38 105 TYR A O 1
ATOM 849 N N . GLY A 1 106 ? -0.908 -19.656 -13.867 1 98.12 106 GLY A N 1
ATOM 850 C CA . GLY A 1 106 ? -1.44 -20.25 -12.648 1 98.12 106 GLY A CA 1
ATOM 851 C C . GLY A 1 106 ? -2.248 -19.266 -11.82 1 98.12 106 GLY A C 1
ATOM 852 O O . GLY A 1 106 ? -2.447 -18.125 -12.219 1 98.12 106 GLY A O 1
ATOM 853 N N . GLU A 1 107 ? -2.814 -19.781 -10.695 1 98.69 107 GLU A N 1
ATOM 854 C CA . GLU A 1 107 ? -3.455 -19.062 -9.602 1 98.69 107 GLU A CA 1
ATOM 855 C C . GLU A 1 107 ? -2.832 -19.422 -8.258 1 98.69 107 GLU A C 1
ATOM 857 O O . GLU A 1 107 ? -2.596 -20.594 -7.969 1 98.69 107 GLU A O 1
ATOM 862 N N . ASP A 1 108 ? -2.605 -18.453 -7.547 1 98.88 108 ASP A N 1
ATOM 863 C CA . ASP A 1 108 ? -1.964 -18.656 -6.254 1 98.88 108 ASP A CA 1
ATOM 864 C C . ASP A 1 108 ? -2.607 -17.797 -5.172 1 98.88 108 ASP A C 1
ATOM 866 O O . ASP A 1 108 ? -3.102 -16.703 -5.453 1 98.88 108 ASP A O 1
ATOM 870 N N . GLU A 1 109 ? -2.643 -18.25 -4.008 1 98.94 109 GLU A N 1
ATOM 871 C CA . GLU A 1 109 ? -3.016 -17.469 -2.83 1 98.94 109 GLU A CA 1
ATOM 872 C C . GLU A 1 109 ? -1.783 -17.031 -2.047 1 98.94 109 GLU A C 1
ATOM 874 O O . GLU A 1 109 ? -0.905 -17.844 -1.753 1 98.94 109 GLU A O 1
ATOM 879 N N . VAL A 1 110 ? -1.667 -15.828 -1.757 1 98.94 110 VAL A N 1
ATOM 880 C CA . VAL A 1 110 ? -0.542 -15.258 -1.021 1 98.94 110 VAL A CA 1
ATOM 881 C C . VAL A 1 110 ? -1.058 -14.414 0.141 1 98.94 110 VAL A C 1
ATOM 883 O O . VAL A 1 110 ? -1.948 -13.578 -0.038 1 98.94 110 VAL A O 1
ATOM 886 N N . VAL A 1 111 ? -0.583 -14.57 1.321 1 99 111 VAL A N 1
ATOM 887 C CA . VAL A 1 111 ? -0.949 -13.797 2.504 1 99 111 VAL A CA 1
ATOM 888 C C . VAL A 1 111 ? 0.237 -12.945 2.955 1 99 111 VAL A C 1
ATOM 890 O O . VAL A 1 111 ? 1.323 -13.469 3.211 1 99 111 VAL A O 1
ATOM 893 N N . ILE A 1 112 ? 0.045 -11.727 3.066 1 98.94 112 ILE A N 1
ATOM 894 C CA . ILE A 1 112 ? 1.104 -10.781 3.404 1 98.94 112 ILE A CA 1
ATOM 895 C C . ILE A 1 112 ? 0.556 -9.703 4.34 1 98.94 112 ILE A C 1
ATOM 897 O O . ILE A 1 112 ? -0.652 -9.461 4.375 1 98.94 112 ILE A O 1
ATOM 901 N N . ASN A 1 113 ? 1.373 -9.055 5.031 1 98.88 113 ASN A N 1
ATOM 902 C CA . ASN A 1 113 ? 0.892 -7.887 5.762 1 98.88 113 ASN A CA 1
ATOM 903 C C . ASN A 1 113 ? 1.449 -6.594 5.176 1 98.88 113 ASN A C 1
ATOM 905 O O . ASN A 1 113 ? 2.27 -6.625 4.258 1 98.88 113 ASN A O 1
ATOM 909 N N . THR A 1 114 ? 1.035 -5.465 5.668 1 98.69 114 THR A N 1
ATOM 910 C CA . THR A 1 114 ? 1.321 -4.18 5.035 1 98.69 114 THR A CA 1
ATOM 911 C C . THR A 1 114 ? 2.746 -3.73 5.344 1 98.69 114 THR A C 1
ATOM 913 O O . THR A 1 114 ? 3.236 -2.76 4.766 1 98.69 114 THR A O 1
ATOM 916 N N . MET A 1 115 ? 3.461 -4.414 6.168 1 97.56 115 MET A N 1
ATOM 917 C CA . MET A 1 115 ? 4.871 -4.121 6.41 1 97.56 115 MET A CA 1
ATOM 918 C C . MET A 1 115 ? 5.762 -4.941 5.48 1 97.56 115 MET A C 1
ATOM 920 O O . MET A 1 115 ? 6.988 -4.855 5.555 1 97.56 115 MET A O 1
ATOM 924 N N . GLY A 1 116 ? 5.109 -5.785 4.676 1 98.12 116 GLY A N 1
ATOM 925 C CA . GLY A 1 116 ? 5.859 -6.504 3.66 1 98.12 116 GLY A CA 1
ATOM 926 C C . GLY A 1 116 ? 6.242 -7.91 4.086 1 98.12 116 GLY A C 1
ATOM 927 O O . GLY A 1 116 ? 7.066 -8.562 3.436 1 98.12 116 GLY A O 1
ATOM 928 N N . LYS A 1 117 ? 5.715 -8.328 5.195 1 98.56 117 LYS A N 1
ATOM 929 C CA . LYS A 1 117 ? 6.004 -9.688 5.641 1 98.56 117 LYS A CA 1
ATOM 930 C C . LYS A 1 117 ? 5.172 -10.703 4.863 1 98.56 117 LYS A C 1
ATOM 932 O O . LYS A 1 117 ? 3.943 -10.602 4.82 1 98.56 117 LYS A O 1
ATOM 937 N N . LEU A 1 118 ? 5.785 -11.695 4.309 1 98.88 118 LEU A N 1
ATOM 938 C CA . LEU A 1 118 ? 5.125 -12.828 3.68 1 98.88 118 LEU A CA 1
ATOM 939 C C . LEU A 1 118 ? 4.711 -13.867 4.723 1 98.88 118 LEU A C 1
ATOM 941 O O . LEU A 1 118 ? 5.566 -14.492 5.355 1 98.88 118 LEU A O 1
ATOM 945 N N . ILE A 1 119 ? 3.516 -14.055 4.938 1 98.88 119 ILE A N 1
ATOM 946 C CA . ILE A 1 119 ? 2.992 -14.891 6.016 1 98.88 119 ILE A CA 1
ATOM 947 C C . ILE A 1 119 ? 2.803 -16.312 5.516 1 98.88 119 ILE A C 1
ATOM 949 O O . ILE A 1 119 ? 3.191 -17.281 6.191 1 98.88 119 ILE A O 1
ATOM 953 N N . SER A 1 120 ? 2.186 -16.516 4.367 1 98.88 120 SER A N 1
ATOM 954 C CA . SER A 1 120 ? 1.985 -17.828 3.775 1 98.88 120 SER A CA 1
ATOM 955 C C . SER A 1 120 ? 1.642 -17.719 2.293 1 98.88 120 SER A C 1
ATOM 957 O O . SER A 1 120 ? 1.339 -16.641 1.797 1 98.88 120 SER A O 1
ATOM 959 N N . TYR A 1 121 ? 1.728 -18.781 1.613 1 98.88 121 TYR A N 1
ATOM 960 C CA . TYR A 1 121 ? 1.327 -18.891 0.215 1 98.88 121 TYR A CA 1
ATOM 961 C C . TYR A 1 121 ? 0.907 -20.312 -0.121 1 98.88 121 TYR A C 1
ATOM 963 O O . TYR A 1 121 ? 1.326 -21.266 0.545 1 98.88 121 TYR A O 1
ATOM 971 N N . LYS A 1 122 ? 0.12 -20.391 -1.124 1 98.5 122 LYS A N 1
ATOM 972 C CA . LYS A 1 122 ? -0.411 -21.672 -1.57 1 98.5 122 LYS A CA 1
ATOM 973 C C . LYS A 1 122 ? -0.721 -21.656 -3.064 1 98.5 122 LYS A C 1
ATOM 975 O O . LYS A 1 122 ? -1.37 -20.719 -3.555 1 98.5 122 LYS A O 1
ATOM 980 N N . HIS A 1 123 ? -0.213 -22.672 -3.754 1 98.56 123 HIS A N 1
ATOM 981 C CA . HIS A 1 123 ? -0.578 -22.828 -5.156 1 98.56 123 HIS A CA 1
ATOM 982 C C . HIS A 1 123 ? -1.994 -23.375 -5.301 1 98.56 123 HIS A C 1
ATOM 984 O O . HIS A 1 123 ? -2.371 -24.328 -4.613 1 98.56 123 HIS A O 1
ATOM 990 N N . LEU A 1 124 ? -2.762 -22.797 -6.219 1 98.56 124 LEU A N 1
ATOM 991 C CA . LEU A 1 124 ? -4.164 -23.188 -6.344 1 98.56 124 LEU A CA 1
ATOM 992 C C . LEU A 1 124 ? -4.398 -23.953 -7.641 1 98.56 124 LEU A C 1
ATOM 994 O O . LEU A 1 124 ? -5.133 -24.938 -7.66 1 98.56 124 LEU A O 1
ATOM 998 N N . LYS A 1 125 ? -3.881 -23.406 -8.688 1 97.94 125 LYS A N 1
ATOM 999 C CA . LYS A 1 125 ? -4.199 -23.969 -9.992 1 97.94 125 LYS A CA 1
ATOM 1000 C C . LYS A 1 125 ? -3.092 -23.688 -11 1 97.94 125 LYS A C 1
ATOM 1002 O O . LYS A 1 125 ? -2.498 -22.594 -10.992 1 97.94 125 LYS A O 1
ATOM 1007 N N . THR A 1 126 ? -2.77 -24.641 -11.891 1 97.56 126 THR A N 1
ATOM 1008 C CA . THR A 1 126 ? -1.907 -24.438 -13.047 1 97.56 126 THR A CA 1
ATOM 1009 C C . THR A 1 126 ? -2.699 -24.594 -14.344 1 97.56 126 THR A C 1
ATOM 1011 O O . THR A 1 126 ? -3.527 -25.484 -14.477 1 97.56 126 THR A O 1
ATOM 1014 N N . TYR A 1 127 ? -2.455 -23.656 -15.211 1 95.25 127 TYR A N 1
ATOM 1015 C CA . TYR A 1 127 ? -3.135 -23.75 -16.5 1 95.25 127 TYR A CA 1
ATOM 1016 C C . TYR A 1 127 ? -2.25 -24.438 -17.531 1 95.25 127 TYR A C 1
ATOM 1018 O O . TYR A 1 127 ? -1.026 -24.281 -17.516 1 95.25 127 TYR A O 1
ATOM 1026 N N . PRO A 1 128 ? -2.83 -25.094 -18.594 1 83.06 128 PRO A N 1
ATOM 1027 C CA . PRO A 1 128 ? -2.09 -25.844 -19.609 1 83.06 128 PRO A CA 1
ATOM 1028 C C . PRO A 1 128 ? -1.431 -24.922 -20.641 1 83.06 128 PRO A C 1
ATOM 1030 O O . PRO A 1 128 ? -1.903 -23.812 -20.891 1 83.06 128 PRO A O 1
ATOM 1033 N N . MET B 1 1 ? -47.281 -3.514 -55.312 1 30.95 1 MET B N 1
ATOM 1034 C CA . MET B 1 1 ? -46.75 -3.047 -54.031 1 30.95 1 MET B CA 1
ATOM 1035 C C . MET B 1 1 ? -45.938 -4.137 -53.344 1 30.95 1 MET B C 1
ATOM 1037 O O . MET B 1 1 ? -46.469 -5.207 -53.031 1 30.95 1 MET B O 1
ATOM 1041 N N . LYS B 1 2 ? -44.625 -4.363 -53.875 1 32.62 2 LYS B N 1
ATOM 1042 C CA . LYS B 1 2 ? -43.594 -5.273 -53.375 1 32.62 2 LYS B CA 1
ATOM 1043 C C . LYS B 1 2 ? -43.344 -5.051 -51.875 1 32.62 2 LYS B C 1
ATOM 1045 O O . LYS B 1 2 ? -43 -3.939 -51.469 1 32.62 2 LYS B O 1
ATOM 1050 N N . LYS B 1 3 ? -44.125 -5.695 -50.969 1 36.34 3 LYS B N 1
ATOM 1051 C CA . LYS B 1 3 ? -44 -5.754 -49.531 1 36.34 3 LYS B CA 1
ATOM 1052 C C . LYS B 1 3 ? -42.594 -6.148 -49.094 1 36.34 3 LYS B C 1
ATOM 1054 O O . LYS B 1 3 ? -42.094 -7.211 -49.5 1 36.34 3 LYS B O 1
ATOM 1059 N N . PHE B 1 4 ? -41.562 -5.277 -49.156 1 37.38 4 PHE B N 1
ATOM 1060 C CA . PHE B 1 4 ? -40.188 -5.41 -48.656 1 37.38 4 PHE B CA 1
ATOM 1061 C C . PHE B 1 4 ? -40.188 -5.863 -47.188 1 37.38 4 PHE B C 1
ATOM 1063 O O . PHE B 1 4 ? -40.656 -5.137 -46.312 1 37.38 4 PHE B O 1
ATOM 1070 N N . VAL B 1 5 ? -40.5 -7.047 -46.812 1 40.69 5 VAL B N 1
ATOM 1071 C CA . VAL B 1 5 ? -40.406 -7.59 -45.469 1 40.69 5 VAL B CA 1
ATOM 1072 C C . VAL B 1 5 ? -38.969 -7.473 -44.969 1 40.69 5 VAL B C 1
ATOM 1074 O O . VAL B 1 5 ? -38.062 -8.117 -45.5 1 40.69 5 VAL B O 1
ATOM 1077 N N . VAL B 1 6 ? -38.438 -6.285 -44.688 1 38.53 6 VAL B N 1
ATOM 1078 C CA . VAL B 1 6 ? -37.125 -6.133 -44.062 1 38.53 6 VAL B CA 1
ATOM 1079 C C . VAL B 1 6 ? -37.094 -6.926 -42.75 1 38.53 6 VAL B C 1
ATOM 1081 O O . VAL B 1 6 ? -37.906 -6.73 -41.875 1 38.53 6 VAL B O 1
ATOM 1084 N N . VAL B 1 7 ? -36.656 -8.188 -42.719 1 39.25 7 VAL B N 1
ATOM 1085 C CA . VAL B 1 7 ? -36.281 -9.039 -41.594 1 39.25 7 VAL B CA 1
ATOM 1086 C C . VAL B 1 7 ? -35.25 -8.297 -40.719 1 39.25 7 VAL B C 1
ATOM 1088 O O . VAL B 1 7 ? -34.188 -7.922 -41.188 1 39.25 7 VAL B O 1
ATOM 1091 N N . LEU B 1 8 ? -35.656 -7.434 -39.812 1 39.31 8 LEU B N 1
ATOM 1092 C CA . LEU B 1 8 ? -34.844 -6.816 -38.75 1 39.31 8 LEU B CA 1
ATOM 1093 C C . LEU B 1 8 ? -34.125 -7.875 -37.906 1 39.31 8 LEU B C 1
ATOM 1095 O O . LEU B 1 8 ? -34.75 -8.68 -37.219 1 39.31 8 LEU B O 1
ATOM 1099 N N . LEU B 1 9 ? -33.062 -8.555 -38.5 1 39.31 9 LEU B N 1
ATOM 1100 C CA . LEU B 1 9 ? -32.188 -9.414 -37.719 1 39.31 9 LEU B CA 1
ATOM 1101 C C . LEU B 1 9 ? -31.688 -8.695 -36.469 1 39.31 9 LEU B C 1
ATOM 1103 O O . LEU B 1 9 ? -30.969 -7.688 -36.562 1 39.31 9 LEU B O 1
ATOM 1107 N N . VAL B 1 10 ? -32.469 -8.531 -35.438 1 41.19 10 VAL B N 1
ATOM 1108 C CA . VAL B 1 10 ? -32.062 -8.055 -34.094 1 41.19 10 VAL B CA 1
ATOM 1109 C C . VAL B 1 10 ? -30.828 -8.805 -33.625 1 41.19 10 VAL B C 1
ATOM 1111 O O . VAL B 1 10 ? -30.891 -10.008 -33.375 1 41.19 10 VAL B O 1
ATOM 1114 N N . GLY B 1 11 ? -29.641 -8.672 -34.25 1 39.22 11 GLY B N 1
ATOM 1115 C CA . GLY B 1 11 ? -28.391 -9.148 -33.688 1 39.22 11 GLY B CA 1
ATOM 1116 C C . GLY B 1 11 ? -28.281 -8.891 -32.188 1 39.22 11 GLY B C 1
ATOM 1117 O O . GLY B 1 11 ? -28.25 -7.738 -31.75 1 39.22 11 GLY B O 1
ATOM 1118 N N . MET B 1 12 ? -28.938 -9.617 -31.359 1 39.66 12 MET B N 1
ATOM 1119 C CA . MET B 1 12 ? -28.719 -9.594 -29.922 1 39.66 12 MET B CA 1
ATOM 1120 C C . MET B 1 12 ? -27.234 -9.68 -29.594 1 39.66 12 MET B C 1
ATOM 1122 O O . MET B 1 12 ? -26.578 -10.68 -29.891 1 39.66 12 MET B O 1
ATOM 1126 N N . PHE B 1 13 ? -26.453 -8.656 -29.859 1 36.09 13 PHE B N 1
ATOM 1127 C CA . PHE B 1 13 ? -25.109 -8.57 -29.297 1 36.09 13 PHE B CA 1
ATOM 1128 C C . PHE B 1 13 ? -25.094 -9.062 -27.859 1 36.09 13 PHE B C 1
ATOM 1130 O O . PHE B 1 13 ? -25.672 -8.43 -26.969 1 36.09 13 PHE B O 1
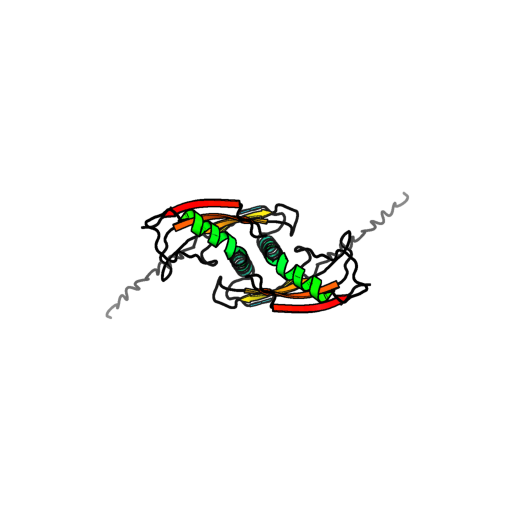ATOM 1137 N N . LEU B 1 14 ? -25.078 -10.336 -27.625 1 36.41 14 LEU B N 1
ATOM 1138 C CA . LEU B 1 14 ? -24.719 -10.883 -26.328 1 36.41 14 LEU B CA 1
ATOM 1139 C C . LEU B 1 14 ? -23.453 -10.219 -25.781 1 36.41 14 LEU B C 1
ATOM 1141 O O . LEU B 1 14 ? -22.359 -10.445 -26.297 1 36.41 14 LEU B O 1
ATOM 1145 N N . VAL B 1 15 ? -23.453 -8.938 -25.531 1 36.62 15 VAL B N 1
ATOM 1146 C CA . VAL B 1 15 ? -22.359 -8.398 -24.734 1 36.62 15 VAL B CA 1
ATOM 1147 C C . VAL B 1 15 ? -22.141 -9.297 -23.516 1 36.62 15 VAL B C 1
ATOM 1149 O O . VAL B 1 15 ? -23 -9.398 -22.641 1 36.62 15 VAL B O 1
ATOM 1152 N N . ILE B 1 16 ? -21.609 -10.477 -23.75 1 35.06 16 ILE B N 1
ATOM 1153 C CA . ILE B 1 16 ? -21.078 -11.164 -22.578 1 35.06 16 ILE B CA 1
ATOM 1154 C C . ILE B 1 16 ? -20.391 -10.156 -21.656 1 35.06 16 ILE B C 1
ATOM 1156 O O . ILE B 1 16 ? -19.375 -9.547 -22.047 1 35.06 16 ILE B O 1
ATOM 1160 N N . PHE B 1 17 ? -21.203 -9.328 -21.016 1 33.31 17 PHE B N 1
ATOM 1161 C CA . PHE B 1 17 ? -20.562 -8.695 -19.875 1 33.31 17 PHE B CA 1
ATOM 1162 C C . PHE B 1 17 ? -19.703 -9.703 -19.109 1 33.31 17 PHE B C 1
ATOM 1164 O O . PHE B 1 17 ? -20.234 -10.641 -18.516 1 33.31 17 PHE B O 1
ATOM 1171 N N . ASN B 1 18 ? -18.688 -10.109 -19.672 1 33.38 18 ASN B N 1
ATOM 1172 C CA . ASN B 1 18 ? -17.766 -10.711 -18.719 1 33.38 18 ASN B CA 1
ATOM 1173 C C . ASN B 1 18 ? -17.781 -9.969 -17.391 1 33.38 18 ASN B C 1
ATOM 1175 O O . ASN B 1 18 ? -17.234 -8.875 -17.266 1 33.38 18 ASN B O 1
ATOM 1179 N N . THR B 1 19 ? -18.859 -9.984 -16.719 1 35.69 19 THR B N 1
ATOM 1180 C CA . THR B 1 19 ? -18.766 -9.57 -15.32 1 35.69 19 THR B CA 1
ATOM 1181 C C . THR B 1 19 ? -17.594 -10.266 -14.633 1 35.69 19 THR B C 1
ATOM 1183 O O . THR B 1 19 ? -17.578 -11.492 -14.516 1 35.69 19 THR B O 1
ATOM 1186 N N . ILE B 1 20 ? -16.453 -9.953 -14.93 1 39.84 20 ILE B N 1
ATOM 1187 C CA . ILE B 1 20 ? -15.445 -10.383 -13.969 1 39.84 20 ILE B CA 1
ATOM 1188 C C . ILE B 1 20 ? -16.047 -10.398 -12.562 1 39.84 20 ILE B C 1
ATOM 1190 O O . ILE B 1 20 ? -16.484 -9.367 -12.062 1 39.84 20 ILE B O 1
ATOM 1194 N N . VAL B 1 21 ? -16.812 -11.438 -12.227 1 42.16 21 VAL B N 1
ATOM 1195 C CA . VAL B 1 21 ? -17.141 -11.664 -10.828 1 42.16 21 VAL B CA 1
ATOM 1196 C C . VAL B 1 21 ? -15.961 -11.266 -9.945 1 42.16 21 VAL B C 1
ATOM 1198 O O . VAL B 1 21 ? -14.945 -11.961 -9.906 1 42.16 21 VAL B O 1
ATOM 1201 N N . ASN B 1 22 ? -15.625 -10.047 -9.977 1 52.59 22 ASN B N 1
ATOM 1202 C CA . ASN B 1 22 ? -14.68 -9.633 -8.945 1 52.59 22 ASN B CA 1
ATOM 1203 C C . ASN B 1 22 ? -15.117 -10.102 -7.559 1 52.59 22 ASN B C 1
ATOM 1205 O O . ASN B 1 22 ? -16.188 -9.719 -7.082 1 52.59 22 ASN B O 1
ATOM 1209 N N . ALA B 1 23 ? -14.766 -11.297 -7.191 1 65.56 23 ALA B N 1
ATOM 1210 C CA . ALA B 1 23 ? -15.023 -11.734 -5.824 1 65.56 23 ALA B CA 1
ATOM 1211 C C . ALA B 1 23 ? -14.977 -10.562 -4.848 1 65.56 23 ALA B C 1
ATOM 1213 O O . ALA B 1 23 ? -14.055 -9.742 -4.902 1 65.56 23 ALA B O 1
ATOM 1214 N N . LYS B 1 24 ? -16.094 -10.367 -4.184 1 89.69 24 LYS B N 1
ATOM 1215 C CA . LYS B 1 24 ? -16.219 -9.297 -3.189 1 89.69 24 LYS B CA 1
ATOM 1216 C C . LYS B 1 24 ? -15.172 -9.461 -2.088 1 89.69 24 LYS B C 1
ATOM 1218 O O . LYS B 1 24 ? -15.008 -10.547 -1.529 1 89.69 24 LYS B O 1
ATOM 1223 N N . THR B 1 25 ? -14.344 -8.562 -1.888 1 97.5 25 THR B N 1
ATOM 1224 C CA . THR B 1 25 ? -13.336 -8.539 -0.835 1 97.5 25 THR B CA 1
ATOM 1225 C C . THR B 1 25 ? -13.984 -8.672 0.54 1 97.5 25 THR B C 1
ATOM 1227 O O . THR B 1 25 ? -14.945 -7.961 0.851 1 97.5 25 THR B O 1
ATOM 1230 N N . ILE B 1 26 ? -13.68 -9.664 1.291 1 98.38 26 ILE B N 1
ATOM 1231 C CA . ILE B 1 26 ? -14.07 -9.719 2.695 1 98.38 26 ILE B CA 1
ATOM 1232 C C . ILE B 1 26 ? -13.305 -8.664 3.488 1 98.38 26 ILE B C 1
ATOM 1234 O O . ILE B 1 26 ? -12.07 -8.727 3.578 1 98.38 26 ILE B O 1
ATOM 1238 N N . ASN B 1 27 ? -13.891 -7.719 4.047 1 98.62 27 ASN B N 1
ATOM 1239 C CA . ASN B 1 27 ? -13.297 -6.645 4.836 1 98.62 27 ASN B CA 1
ATOM 1240 C C . ASN B 1 27 ? -13.477 -6.883 6.332 1 98.62 27 ASN B C 1
ATOM 1242 O O . ASN B 1 27 ? -14.531 -6.59 6.891 1 98.62 27 ASN B O 1
ATOM 1246 N N . GLU B 1 28 ? -12.547 -7.375 6.973 1 98.62 28 GLU B N 1
ATOM 1247 C CA . GLU B 1 28 ? -12.555 -7.555 8.422 1 98.62 28 GLU B CA 1
ATOM 1248 C C . GLU B 1 28 ? -11.859 -6.398 9.125 1 98.62 28 GLU B C 1
ATOM 1250 O O . GLU B 1 28 ? -10.781 -6.574 9.703 1 98.62 28 GLU B O 1
ATOM 1255 N N . ALA B 1 29 ? -12.43 -5.27 9.031 1 98.25 29 ALA B N 1
ATOM 1256 C CA . ALA B 1 29 ? -11.93 -4.031 9.625 1 98.25 29 ALA B CA 1
ATOM 1257 C C . ALA B 1 29 ? -13.07 -3.174 10.156 1 98.25 29 ALA B C 1
ATOM 1259 O O . ALA B 1 29 ? -14.242 -3.408 9.828 1 98.25 29 ALA B O 1
ATOM 1260 N N . ASP B 1 30 ? -12.766 -2.311 10.977 1 98.06 30 ASP B N 1
ATOM 1261 C CA . ASP B 1 30 ? -13.75 -1.445 11.617 1 98.06 30 ASP B CA 1
ATOM 1262 C C . ASP B 1 30 ? -14.211 -0.34 10.672 1 98.06 30 ASP B C 1
ATOM 1264 O O . ASP B 1 30 ? -15.141 0.408 10.992 1 98.06 30 ASP B O 1
ATOM 1268 N N . THR B 1 31 ? -13.633 -0.222 9.531 1 98.12 31 THR B N 1
ATOM 1269 C CA . THR B 1 31 ? -13.961 0.811 8.555 1 98.12 31 THR B CA 1
ATOM 1270 C C . THR B 1 31 ? -14.547 0.192 7.285 1 98.12 31 THR B C 1
ATOM 1272 O O . THR B 1 31 ? -14.461 -1.021 7.086 1 98.12 31 THR B O 1
ATOM 1275 N N . ASN B 1 32 ? -15.148 1.083 6.5 1 97.62 32 ASN B N 1
ATOM 1276 C CA . ASN B 1 32 ? -15.594 0.556 5.215 1 97.62 32 ASN B CA 1
ATOM 1277 C C . ASN B 1 32 ? -14.414 0.196 4.316 1 97.62 32 ASN B C 1
ATOM 1279 O O . ASN B 1 32 ? -13.273 0.568 4.605 1 97.62 32 ASN B O 1
ATOM 1283 N N . LEU B 1 33 ? -14.617 -0.509 3.264 1 98.19 33 LEU B N 1
ATOM 1284 C CA . LEU B 1 33 ? -13.555 -1.08 2.445 1 98.19 33 LEU B CA 1
ATOM 1285 C C . LEU B 1 33 ? -12.648 0.015 1.893 1 98.19 33 LEU B C 1
ATOM 1287 O O . LEU B 1 33 ? -11.422 -0.115 1.921 1 98.19 33 LEU B O 1
ATOM 1291 N N . SER B 1 34 ? -13.172 1.079 1.345 1 97.75 34 SER B N 1
ATOM 1292 C CA . SER B 1 34 ? -12.367 2.145 0.759 1 97.75 34 SER B CA 1
ATOM 1293 C C . SER B 1 34 ? -11.414 2.748 1.788 1 97.75 34 SER B C 1
ATOM 1295 O O . SER B 1 34 ? -10.234 2.953 1.505 1 97.75 34 SER B O 1
ATOM 1297 N N . GLU B 1 35 ? -11.906 3.012 2.947 1 97.94 35 GLU B N 1
ATOM 1298 C CA . GLU B 1 35 ? -11.078 3.547 4.023 1 97.94 35 GLU B CA 1
ATOM 1299 C C . GLU B 1 35 ? -10.039 2.531 4.48 1 97.94 35 GLU B C 1
ATOM 1301 O O . GLU B 1 35 ? -8.906 2.896 4.801 1 97.94 35 GLU B O 1
ATOM 1306 N N . THR B 1 36 ? -10.477 1.31 4.555 1 98.56 36 THR B N 1
ATOM 1307 C CA . THR B 1 36 ? -9.539 0.246 4.91 1 98.56 36 THR B CA 1
ATOM 1308 C C . THR B 1 36 ? -8.383 0.185 3.912 1 98.56 36 THR B C 1
ATOM 1310 O O . THR B 1 36 ? -7.223 0.115 4.309 1 98.56 36 THR B O 1
ATOM 1313 N N . LEU B 1 37 ? -8.695 0.229 2.658 1 98.81 37 LEU B N 1
ATOM 1314 C CA . LEU B 1 37 ? -7.684 0.233 1.61 1 98.81 37 LEU B CA 1
ATOM 1315 C C . LEU B 1 37 ? -6.77 1.447 1.741 1 98.81 37 LEU B C 1
ATOM 1317 O O . LEU B 1 37 ? -5.555 1.336 1.574 1 98.81 37 LEU B O 1
ATOM 1321 N N . LYS B 1 38 ? -7.355 2.553 2.041 1 98.69 38 LYS B N 1
ATOM 1322 C CA . LYS B 1 38 ? -6.594 3.787 2.215 1 98.69 38 LYS B CA 1
ATOM 1323 C C . LYS B 1 38 ? -5.578 3.65 3.346 1 98.69 38 LYS B C 1
ATOM 1325 O O . LYS B 1 38 ? -4.391 3.924 3.154 1 98.69 38 LYS B O 1
ATOM 1330 N N . TYR B 1 39 ? -6.016 3.227 4.434 1 98.69 39 TYR B N 1
ATOM 1331 C CA . TYR B 1 39 ? -5.137 3.123 5.594 1 98.69 39 TYR B CA 1
ATOM 1332 C C . TYR B 1 39 ? -4.094 2.031 5.391 1 98.69 39 TYR B C 1
ATOM 1334 O O . TYR B 1 39 ? -2.938 2.184 5.801 1 98.69 39 TYR B O 1
ATOM 1342 N N . ALA B 1 40 ? -4.492 0.939 4.824 1 98.81 40 ALA B N 1
ATOM 1343 C CA . ALA B 1 40 ? -3.545 -0.132 4.527 1 98.81 40 ALA B CA 1
ATOM 1344 C C . ALA B 1 40 ? -2.455 0.348 3.574 1 98.81 40 ALA B C 1
ATOM 1346 O O . ALA 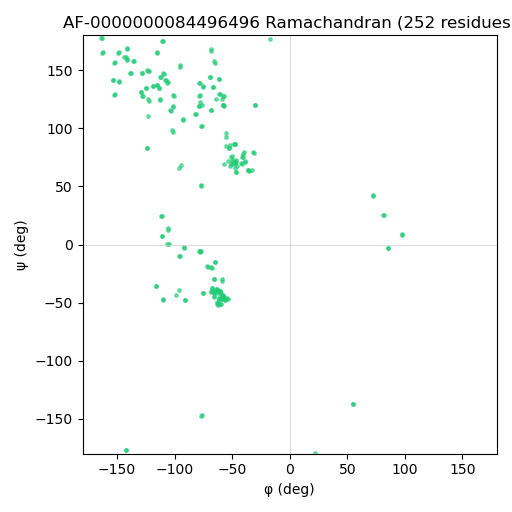B 1 40 ? -1.281 0.011 3.742 1 98.81 40 ALA B O 1
ATOM 1347 N N . LEU B 1 41 ? -2.857 1.089 2.588 1 98.88 41 LEU B N 1
ATOM 1348 C CA . LEU B 1 41 ? -1.896 1.646 1.642 1 98.88 41 LEU B CA 1
ATOM 1349 C C . LEU B 1 41 ? -0.929 2.592 2.344 1 98.88 41 LEU B C 1
ATOM 1351 O O . LEU B 1 41 ? 0.288 2.477 2.178 1 98.88 41 LEU B O 1
ATOM 1355 N N . ILE B 1 42 ? -1.436 3.51 3.102 1 98.88 42 ILE B N 1
ATOM 1356 C CA . ILE B 1 42 ? -0.583 4.445 3.828 1 98.88 42 ILE B CA 1
ATOM 1357 C C . ILE B 1 42 ? 0.371 3.67 4.738 1 98.88 42 ILE B C 1
ATOM 1359 O O . ILE B 1 42 ? 1.563 3.98 4.801 1 98.88 42 ILE B O 1
ATOM 1363 N N . ASN B 1 43 ? -0.153 2.682 5.41 1 98.44 43 ASN B N 1
ATOM 1364 C CA . ASN B 1 43 ? 0.67 1.866 6.297 1 98.44 43 ASN B CA 1
ATOM 1365 C C . ASN B 1 43 ? 1.788 1.161 5.531 1 98.44 43 ASN B C 1
ATOM 1367 O O . ASN B 1 43 ? 2.898 1.015 6.047 1 98.44 43 ASN B O 1
ATOM 1371 N N . SER B 1 44 ? 1.506 0.683 4.375 1 98.62 44 SER B N 1
ATOM 1372 C CA . SER B 1 44 ? 2.488 -0.046 3.578 1 98.62 44 SER B CA 1
ATOM 1373 C C . SER B 1 44 ? 3.641 0.86 3.156 1 98.62 44 SER B C 1
ATOM 1375 O O . SER B 1 44 ? 4.695 0.378 2.734 1 98.62 44 SER B O 1
ATOM 1377 N N . LEU B 1 45 ? 3.455 2.158 3.287 1 98.75 45 LEU B N 1
ATOM 1378 C CA . LEU B 1 45 ? 4.457 3.133 2.865 1 98.75 45 LEU B CA 1
ATOM 1379 C C . LEU B 1 45 ? 5.066 3.842 4.07 1 98.75 45 LEU B C 1
ATOM 1381 O O . LEU B 1 45 ? 5.555 4.969 3.953 1 98.75 45 LEU B O 1
ATOM 1385 N N . ARG B 1 46 ? 5.039 3.271 5.137 1 98.25 46 ARG B N 1
ATOM 1386 C CA . ARG B 1 46 ? 5.473 3.881 6.391 1 98.25 46 ARG B CA 1
ATOM 1387 C C . ARG B 1 46 ? 6.961 4.207 6.359 1 98.25 46 ARG B C 1
ATOM 1389 O O . ARG B 1 46 ? 7.379 5.277 6.809 1 98.25 46 ARG B O 1
ATOM 1396 N N . GLU B 1 47 ? 7.781 3.354 5.789 1 98.12 47 GLU B N 1
ATOM 1397 C CA . GLU B 1 47 ? 9.227 3.514 5.855 1 98.12 47 GLU B CA 1
ATOM 1398 C C . GLU B 1 47 ? 9.672 4.809 5.184 1 98.12 47 GLU B C 1
ATOM 1400 O O . GLU B 1 47 ? 10.375 5.617 5.785 1 98.12 47 GLU B O 1
ATOM 1405 N N . PRO B 1 48 ? 9.242 5.012 3.941 1 98.75 48 PRO B N 1
ATOM 1406 C CA . PRO B 1 48 ? 9.68 6.273 3.344 1 98.75 48 PRO B CA 1
ATOM 1407 C C . PRO B 1 48 ? 9.102 7.496 4.047 1 98.75 48 PRO B C 1
ATOM 1409 O O . PRO B 1 48 ? 9.727 8.555 4.078 1 98.75 48 PRO B O 1
ATOM 1412 N N . VAL B 1 49 ? 7.941 7.438 4.637 1 98.88 49 VAL B N 1
ATOM 1413 C CA . VAL B 1 49 ? 7.387 8.555 5.395 1 98.88 49 VAL B CA 1
ATOM 1414 C C . VAL B 1 49 ? 8.242 8.812 6.637 1 98.88 49 VAL B C 1
ATOM 1416 O O . VAL B 1 49 ? 8.531 9.961 6.973 1 98.88 49 VAL B O 1
ATOM 1419 N N . ASP B 1 50 ? 8.609 7.742 7.324 1 98.56 50 ASP B N 1
ATOM 1420 C CA . ASP B 1 50 ? 9.5 7.875 8.469 1 98.56 50 ASP B CA 1
ATOM 1421 C C . ASP B 1 50 ? 10.781 8.617 8.094 1 98.56 50 ASP B C 1
ATOM 1423 O O . ASP B 1 50 ? 11.234 9.5 8.82 1 98.56 50 ASP B O 1
ATOM 1427 N N . LYS B 1 51 ? 11.359 8.227 6.988 1 98.62 51 LYS B N 1
ATOM 1428 C CA . LYS B 1 51 ? 12.57 8.891 6.516 1 98.62 51 LYS B CA 1
ATOM 1429 C C . LYS B 1 51 ? 12.328 10.383 6.293 1 98.62 51 LYS B C 1
ATOM 1431 O O . LYS B 1 51 ? 13.164 11.211 6.648 1 98.62 51 LYS B O 1
ATOM 1436 N N . ALA B 1 52 ? 11.234 10.727 5.648 1 98.81 52 ALA B N 1
ATOM 1437 C CA . ALA B 1 52 ? 10.898 12.125 5.406 1 98.81 52 ALA B CA 1
ATOM 1438 C C . ALA B 1 52 ? 10.812 12.906 6.715 1 98.81 52 ALA B C 1
ATOM 1440 O O . ALA B 1 52 ? 11.328 14.023 6.812 1 98.81 52 ALA B O 1
ATOM 1441 N N . ILE B 1 53 ? 10.133 12.305 7.707 1 98.69 53 ILE B N 1
ATOM 1442 C CA . ILE B 1 53 ? 9.938 12.969 8.992 1 98.69 53 ILE B CA 1
ATOM 1443 C C . ILE B 1 53 ? 11.297 13.242 9.633 1 98.69 53 ILE B C 1
ATOM 1445 O O . ILE B 1 53 ? 11.523 14.328 10.172 1 98.69 53 ILE B O 1
ATOM 1449 N N . VAL B 1 54 ? 12.148 12.289 9.641 1 98.19 54 VAL B N 1
ATOM 1450 C CA . VAL B 1 54 ? 13.484 12.461 10.195 1 98.19 54 VAL B CA 1
ATOM 1451 C C . VAL B 1 54 ? 14.188 13.625 9.5 1 98.19 54 VAL B C 1
ATOM 1453 O O . VAL B 1 54 ? 14.75 14.5 10.156 1 98.19 54 VAL B O 1
ATOM 1456 N N . GLU B 1 55 ? 14.172 13.695 8.188 1 98.38 55 GLU B N 1
ATOM 1457 C CA . GLU B 1 55 ? 14.844 14.742 7.414 1 98.38 55 GLU B CA 1
ATOM 1458 C C . GLU B 1 55 ? 14.242 16.109 7.691 1 98.38 55 GLU B C 1
ATOM 1460 O O . GLU B 1 55 ? 14.961 17.109 7.801 1 98.38 55 GLU B O 1
ATOM 1465 N N . ILE B 1 56 ? 12.984 16.141 7.766 1 98.44 56 ILE B N 1
ATOM 1466 C CA . ILE B 1 56 ? 12.25 17.391 7.938 1 98.44 56 ILE B CA 1
ATOM 1467 C C . ILE B 1 56 ? 12.641 18.031 9.266 1 98.44 56 ILE B C 1
ATOM 1469 O O . ILE B 1 56 ? 12.828 19.25 9.344 1 98.44 56 ILE B O 1
ATOM 1473 N N . TYR B 1 57 ? 12.812 17.25 10.266 1 98 57 TYR B N 1
ATOM 1474 C CA . TYR B 1 57 ? 12.938 17.844 11.594 1 98 57 TYR B CA 1
ATOM 1475 C C . TYR B 1 57 ? 14.359 17.672 12.125 1 98 57 TYR B C 1
ATOM 1477 O O . TYR B 1 57 ? 14.633 18 13.281 1 98 57 TYR B O 1
ATOM 1485 N N . LYS B 1 58 ? 15.281 17.188 11.328 1 97.12 58 LYS B N 1
ATOM 1486 C CA . LYS B 1 58 ? 16.641 16.859 11.766 1 97.12 58 LYS B CA 1
ATOM 1487 C C . LYS B 1 58 ? 17.328 18.094 12.344 1 97.12 58 LYS B C 1
ATOM 1489 O O . LYS B 1 58 ? 18.141 17.969 13.273 1 97.12 58 LYS B O 1
ATOM 1494 N N . GLU B 1 59 ? 16.969 19.297 11.812 1 96.62 59 GLU B N 1
ATOM 1495 C CA . GLU B 1 59 ? 17.656 20.5 12.273 1 96.62 59 GLU B CA 1
ATOM 1496 C C . GLU B 1 59 ? 16.766 21.328 13.211 1 96.62 59 GLU B C 1
ATOM 1498 O O . GLU B 1 59 ? 17.109 22.453 13.562 1 96.62 59 GLU B O 1
ATOM 1503 N N . ASP B 1 60 ? 15.586 20.797 13.422 1 96.56 60 ASP B N 1
ATOM 1504 C CA . ASP B 1 60 ? 14.688 21.484 14.336 1 96.56 60 ASP B CA 1
ATOM 1505 C C . ASP B 1 60 ? 15.094 21.25 15.789 1 96.56 60 ASP B C 1
ATOM 1507 O O . ASP B 1 60 ? 14.781 20.203 16.359 1 96.56 60 ASP B O 1
ATOM 1511 N N . LYS B 1 61 ? 15.711 22.125 16.469 1 95.62 61 LYS B N 1
ATOM 1512 C CA . LYS B 1 61 ? 16.234 22 17.828 1 95.62 61 LYS B CA 1
ATOM 1513 C C . LYS B 1 61 ? 15.109 21.906 18.844 1 95.62 61 LYS B C 1
ATOM 1515 O O . LYS B 1 61 ? 15.32 21.453 19.969 1 95.62 61 LYS B O 1
ATOM 1520 N N . ASN B 1 62 ? 13.914 22.344 18.453 1 95.94 62 ASN B N 1
ATOM 1521 C CA . ASN B 1 62 ? 12.781 22.359 19.375 1 95.94 62 ASN B CA 1
ATOM 1522 C C . ASN B 1 62 ? 11.914 21.125 19.203 1 95.94 62 ASN B C 1
ATOM 1524 O O . ASN B 1 62 ? 10.977 20.906 19.969 1 95.94 62 ASN B O 1
ATOM 1528 N N . ALA B 1 63 ? 12.156 20.344 18.172 1 96.56 63 ALA B N 1
ATOM 1529 C CA . ALA B 1 63 ? 11.352 19.141 17.953 1 96.56 63 ALA B CA 1
ATOM 1530 C C . ALA B 1 63 ? 11.484 18.172 19.125 1 96.56 63 ALA B C 1
ATOM 1532 O O . ALA B 1 63 ? 12.602 17.891 19.578 1 96.56 63 ALA B O 1
ATOM 1533 N N . PRO B 1 64 ? 10.422 17.734 19.625 1 95.81 64 PRO B N 1
ATOM 1534 C CA . PRO B 1 64 ? 10.492 16.766 20.703 1 95.81 64 PRO B CA 1
ATOM 1535 C C . PRO B 1 64 ? 11.102 15.43 20.266 1 95.81 64 PRO B C 1
ATOM 1537 O O . PRO B 1 64 ? 11.031 15.078 19.094 1 95.81 64 PRO B O 1
ATOM 1540 N N . GLU B 1 65 ? 11.633 14.719 21.25 1 92.94 65 GLU B N 1
ATOM 1541 C CA . GLU B 1 65 ? 12.125 13.375 20.969 1 92.94 65 GLU B CA 1
ATOM 1542 C C . GLU B 1 65 ? 10.977 12.414 20.672 1 92.94 65 GLU B C 1
ATOM 1544 O O . GLU B 1 65 ? 9.891 12.539 21.234 1 92.94 65 GLU B O 1
ATOM 1549 N N . GLY B 1 66 ? 11.211 11.508 19.766 1 93.88 66 GLY B N 1
ATOM 1550 C CA . GLY B 1 66 ? 10.25 10.445 19.516 1 93.88 66 GLY B CA 1
ATOM 1551 C C . GLY B 1 66 ? 9.117 10.875 18.609 1 93.88 66 GLY B C 1
ATOM 1552 O O . GLY B 1 66 ? 7.988 10.406 18.75 1 93.88 66 GLY B O 1
ATOM 1553 N N . LEU B 1 67 ? 9.344 11.859 17.781 1 96.75 67 LEU B N 1
ATOM 1554 C CA . LEU B 1 67 ? 8.336 12.273 16.812 1 96.75 67 LEU B CA 1
ATOM 1555 C C . LEU B 1 67 ? 7.938 11.109 15.906 1 96.75 67 LEU B C 1
ATOM 1557 O O . LEU B 1 67 ? 8.797 10.391 15.391 1 96.75 67 LEU B O 1
ATOM 1561 N N . THR B 1 68 ? 6.617 10.906 15.844 1 97.5 68 THR B N 1
ATOM 1562 C CA . THR B 1 68 ? 6.082 9.844 15.008 1 97.5 68 THR B CA 1
ATOM 1563 C C . THR B 1 68 ? 4.777 10.281 14.344 1 97.5 68 THR B C 1
ATOM 1565 O O . THR B 1 68 ? 4.434 11.461 14.367 1 97.5 68 THR B O 1
ATOM 1568 N N . TRP B 1 69 ? 4.203 9.367 13.633 1 97.94 69 TRP B N 1
ATOM 1569 C CA . TRP B 1 69 ? 2.98 9.656 12.891 1 97.94 69 TRP B CA 1
ATOM 1570 C C . TRP B 1 69 ? 2.1 8.414 12.789 1 97.94 69 TRP B C 1
ATOM 1572 O O . TRP B 1 69 ? 2.535 7.309 13.117 1 97.94 69 TRP B O 1
ATOM 1582 N N . ALA B 1 70 ? 0.783 8.648 12.398 1 97.31 70 ALA B N 1
ATOM 1583 C CA . ALA B 1 70 ? -0.164 7.539 12.297 1 97.31 70 ALA B CA 1
ATOM 1584 C C . ALA B 1 70 ? -0.853 7.535 10.93 1 97.31 70 ALA B C 1
ATOM 1586 O O . ALA B 1 70 ? -1.189 8.594 10.398 1 97.31 70 ALA B O 1
ATOM 1587 N N . SER B 1 71 ? -1.165 6.371 10.477 1 97.38 71 SER B N 1
ATOM 1588 C CA . SER B 1 71 ? -1.822 6.219 9.18 1 97.38 71 SER B CA 1
ATOM 1589 C C . SER B 1 71 ? -3.24 6.781 9.211 1 97.38 71 SER B C 1
ATOM 1591 O O . SER B 1 71 ? -3.689 7.398 8.242 1 97.38 71 SER B O 1
ATOM 1593 N N . TYR B 1 72 ? -3.906 6.582 10.344 1 96.25 72 TYR B N 1
ATOM 1594 C CA . TYR B 1 72 ? -5.305 6.984 10.43 1 96.25 72 TYR B CA 1
ATOM 1595 C C . TYR B 1 72 ? -5.434 8.5 10.469 1 96.25 72 TYR B C 1
ATOM 1597 O O . TYR B 1 72 ? -6.52 9.047 10.273 1 96.25 72 TYR B O 1
ATOM 1605 N N . ASP B 1 73 ? -4.359 9.148 10.812 1 97 73 ASP B N 1
ATOM 1606 C CA . ASP B 1 73 ? -4.344 10.609 10.883 1 97 73 ASP B CA 1
ATOM 1607 C C . ASP B 1 73 ? -3.586 11.203 9.695 1 97 73 ASP B C 1
ATOM 1609 O O . ASP B 1 73 ? 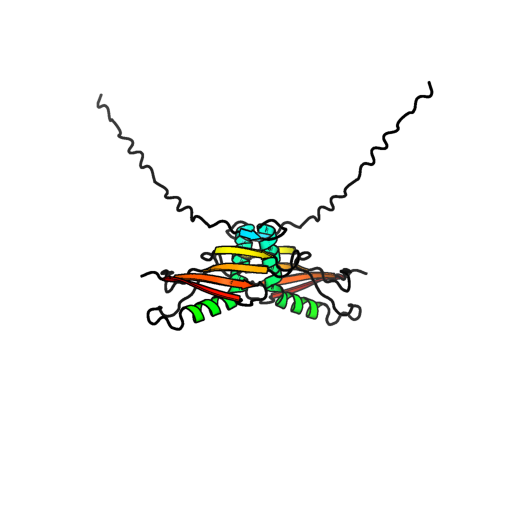-3.125 12.344 9.758 1 97 73 ASP B O 1
ATOM 1613 N N . THR B 1 74 ? -3.311 10.453 8.688 1 98.56 74 THR B N 1
ATOM 1614 C CA . THR B 1 74 ? -2.637 10.883 7.465 1 98.56 74 THR B CA 1
ATOM 1615 C C . THR B 1 74 ? -3.625 10.977 6.305 1 98.56 74 THR B C 1
ATOM 1617 O O . THR B 1 74 ? -4.477 10.102 6.137 1 98.56 74 THR B O 1
ATOM 1620 N N . GLU B 1 75 ? -3.5 11.984 5.527 1 98.31 75 GLU B N 1
ATOM 1621 C CA . GLU B 1 75 ? -4.387 12.195 4.387 1 98.31 75 GLU B CA 1
ATOM 1622 C C . GLU B 1 75 ? -3.666 11.914 3.068 1 98.31 75 GLU B C 1
ATOM 1624 O O . GLU B 1 75 ? -2.492 12.258 2.914 1 98.31 75 GLU B O 1
ATOM 1629 N N . ILE B 1 76 ? -4.375 11.328 2.148 1 98.88 76 ILE B N 1
ATOM 1630 C CA . ILE B 1 76 ? -3.912 11.305 0.766 1 98.88 76 ILE B CA 1
ATOM 1631 C C . ILE B 1 76 ? -4.5 12.5 0.011 1 98.88 76 ILE B C 1
ATOM 1633 O O . ILE B 1 76 ? -5.691 12.516 -0.305 1 98.88 76 ILE B O 1
ATOM 1637 N N . LEU B 1 77 ? -3.713 13.43 -0.274 1 98.88 77 LEU B N 1
ATOM 1638 C CA . LEU B 1 77 ? -4.168 14.609 -1 1 98.88 77 LEU B CA 1
ATOM 1639 C C . LEU B 1 77 ? -4.363 14.297 -2.479 1 98.88 77 LEU B C 1
ATOM 1641 O O . LEU B 1 77 ? -5.312 14.781 -3.1 1 98.88 77 LEU B O 1
ATOM 1645 N N . LYS B 1 78 ? -3.461 13.555 -3.023 1 98.88 78 LYS B N 1
ATOM 1646 C CA . LYS B 1 78 ? -3.455 13.219 -4.441 1 98.88 78 LYS B CA 1
ATOM 1647 C C . LYS B 1 78 ? -2.857 11.836 -4.676 1 98.88 78 LYS B C 1
ATOM 1649 O O . LYS B 1 78 ? -1.87 11.461 -4.039 1 98.88 78 LYS B O 1
ATOM 1654 N N . ILE B 1 79 ? -3.422 11.102 -5.543 1 98.88 79 ILE B N 1
ATOM 1655 C CA . ILE B 1 79 ? -2.844 9.867 -6.062 1 98.88 79 ILE B CA 1
ATOM 1656 C C . ILE B 1 79 ? -2.828 9.898 -7.586 1 98.88 79 ILE B C 1
ATOM 1658 O O . ILE B 1 79 ? -3.838 10.219 -8.219 1 98.88 79 ILE B O 1
ATOM 1662 N N . LYS B 1 80 ? -1.708 9.656 -8.125 1 98.75 80 LYS B N 1
ATOM 1663 C CA . LYS B 1 80 ? -1.491 9.781 -9.562 1 98.75 80 LYS B CA 1
ATOM 1664 C C . LYS B 1 80 ? -1.004 8.461 -10.164 1 98.75 80 LYS B C 1
ATOM 1666 O O . LYS B 1 80 ? 0.01 7.914 -9.727 1 98.75 80 LYS B O 1
ATOM 1671 N N . GLN B 1 81 ? -1.719 8.023 -11.094 1 98.75 81 GLN B N 1
ATOM 1672 C CA . GLN B 1 81 ? -1.308 6.871 -11.883 1 98.75 81 GLN B CA 1
ATOM 1673 C C . GLN B 1 81 ? -0.225 7.254 -12.891 1 98.75 81 GLN B C 1
ATOM 1675 O O . GLN B 1 81 ? -0.414 8.164 -13.695 1 98.75 81 GLN B O 1
ATOM 1680 N N . LEU B 1 82 ? 0.898 6.668 -12.82 1 98 82 LEU B N 1
ATOM 1681 C CA . LEU B 1 82 ? 2.02 7.066 -13.664 1 98 82 LEU B CA 1
ATOM 1682 C C . LEU B 1 82 ? 2.102 6.188 -14.906 1 98 82 LEU B C 1
ATOM 1684 O O . LEU B 1 82 ? 2.516 6.648 -15.969 1 98 82 LEU B O 1
ATOM 1688 N N . TYR B 1 83 ? 1.838 4.977 -14.609 1 90.94 83 TYR B N 1
ATOM 1689 C CA . TYR B 1 83 ? 1.807 4 -15.695 1 90.94 83 TYR B CA 1
ATOM 1690 C C . TYR B 1 83 ? 0.467 3.273 -15.734 1 90.94 83 TYR B C 1
ATOM 1692 O O . TYR B 1 83 ? -0.433 3.576 -14.945 1 90.94 83 TYR B O 1
ATOM 1700 N N . GLY B 1 84 ? -0.083 2.814 -16.766 1 92.94 84 GLY B N 1
ATOM 1701 C CA . GLY B 1 84 ? -1.365 2.154 -16.953 1 92.94 84 GLY B CA 1
ATOM 1702 C C . GLY B 1 84 ? -1.971 1.642 -15.664 1 92.94 84 GLY B C 1
ATOM 1703 O O . GLY B 1 84 ? -1.363 1.759 -14.602 1 92.94 84 GLY B O 1
ATOM 1704 N N . ILE B 1 85 ? -3.129 1.087 -15.672 1 95 85 ILE B N 1
ATOM 1705 C CA . ILE B 1 85 ? -3.867 0.587 -14.516 1 95 85 ILE B CA 1
ATOM 1706 C C . ILE B 1 85 ? -3.041 -0.477 -13.797 1 95 85 ILE B C 1
ATOM 1708 O O . ILE B 1 85 ? -2.541 -1.413 -14.422 1 95 85 ILE B O 1
ATOM 1712 N N . GLY B 1 86 ? -2.857 -0.225 -12.539 1 93.06 86 GLY B N 1
ATOM 1713 C CA . GLY B 1 86 ? -2.146 -1.217 -11.75 1 93.06 86 GLY B CA 1
ATOM 1714 C C . GLY B 1 86 ? -0.638 -1.06 -11.812 1 93.06 86 GLY B C 1
ATOM 1715 O O . GLY B 1 86 ? 0.097 -1.812 -11.164 1 93.06 86 GLY B O 1
ATOM 1716 N N . GLY B 1 87 ? -0.226 -0.108 -12.594 1 94.12 87 GLY B N 1
ATOM 1717 C CA . GLY B 1 87 ? 1.194 0.197 -12.641 1 94.12 87 GLY B CA 1
ATOM 1718 C C . GLY B 1 87 ? 1.674 0.995 -11.445 1 94.12 87 GLY B C 1
ATOM 1719 O O . GLY B 1 87 ? 1.17 0.82 -10.328 1 94.12 87 GLY B O 1
ATOM 1720 N N . LEU B 1 88 ? 2.631 1.837 -11.602 1 98 88 LEU B N 1
ATOM 1721 C CA . LEU B 1 88 ? 3.213 2.65 -10.539 1 98 88 LEU B CA 1
ATOM 1722 C C . LEU B 1 88 ? 2.312 3.834 -10.203 1 98 88 LEU B C 1
ATOM 1724 O O . LEU B 1 88 ? 1.735 4.453 -11.102 1 98 88 LEU B O 1
ATOM 1728 N N . TYR B 1 89 ? 2.195 4.105 -8.906 1 98.81 89 TYR B N 1
ATOM 1729 C CA . TYR B 1 89 ? 1.433 5.258 -8.445 1 98.81 89 TYR B CA 1
ATOM 1730 C C . TYR B 1 89 ? 2.299 6.18 -7.59 1 98.81 89 TYR B C 1
ATOM 1732 O O . TYR B 1 89 ? 3.225 5.723 -6.918 1 98.81 89 TYR B O 1
ATOM 1740 N N . GLU B 1 90 ? 2.004 7.395 -7.645 1 98.94 90 GLU B N 1
ATOM 1741 C CA . GLU B 1 90 ? 2.596 8.406 -6.777 1 98.94 90 GLU B CA 1
ATOM 1742 C C . GLU B 1 90 ? 1.548 9.023 -5.852 1 98.94 90 GLU B C 1
ATOM 1744 O O . GLU B 1 90 ? 0.433 9.32 -6.285 1 98.94 90 GLU B O 1
ATOM 1749 N N . LEU B 1 91 ? 1.903 9.188 -4.652 1 98.94 91 LEU B N 1
ATOM 1750 C CA . LEU B 1 91 ? 0.992 9.742 -3.656 1 98.94 91 LEU B CA 1
ATOM 1751 C C . LEU B 1 91 ? 1.541 11.047 -3.084 1 98.94 91 LEU B C 1
ATOM 1753 O O . LEU B 1 91 ? 2.736 11.148 -2.799 1 98.94 91 LEU B O 1
ATOM 1757 N N . THR B 1 92 ? 0.752 12.008 -2.93 1 98.94 92 THR B N 1
ATOM 1758 C CA . THR B 1 92 ? 0.993 13.172 -2.088 1 98.94 92 THR B CA 1
ATOM 1759 C C . THR B 1 92 ? 0.233 13.055 -0.769 1 98.94 92 THR B C 1
ATOM 1761 O O . THR B 1 92 ? -0.999 13.016 -0.757 1 98.94 92 THR B O 1
ATOM 1764 N N . LEU B 1 93 ? 0.976 13.039 0.278 1 98.94 93 LEU B N 1
ATOM 1765 C CA . LEU B 1 93 ? 0.398 12.836 1.602 1 98.94 93 LEU B CA 1
ATOM 1766 C C . LEU B 1 93 ? 0.507 14.094 2.447 1 98.94 93 LEU B C 1
ATOM 1768 O O . LEU B 1 93 ? 1.492 14.836 2.348 1 98.94 93 LEU B O 1
ATOM 1772 N N . LYS B 1 94 ? -0.443 14.32 3.201 1 98.94 94 LYS B N 1
ATOM 1773 C CA . LYS B 1 94 ? -0.338 15.234 4.336 1 98.94 94 LYS B CA 1
ATOM 1774 C C . LYS B 1 94 ? -0.221 14.469 5.648 1 98.94 94 LYS B C 1
ATOM 1776 O O . LYS B 1 94 ? -1.174 13.812 6.078 1 98.94 94 LYS B O 1
ATOM 1781 N N . VAL B 1 95 ? 0.873 14.602 6.277 1 98.81 95 VAL B N 1
ATOM 1782 C CA . VAL B 1 95 ? 1.224 13.844 7.477 1 98.81 95 VAL B CA 1
ATOM 1783 C C . VAL B 1 95 ? 1.198 14.758 8.695 1 98.81 95 VAL B C 1
ATOM 1785 O O . VAL B 1 95 ? 1.561 15.938 8.602 1 98.81 95 VAL B O 1
ATOM 1788 N N . HIS B 1 96 ? 0.822 14.18 9.828 1 98.62 96 HIS B N 1
ATOM 1789 C CA . HIS B 1 96 ? 0.701 14.945 11.062 1 98.62 96 HIS B CA 1
ATOM 1790 C C . HIS B 1 96 ? 1.557 14.352 12.172 1 98.62 96 HIS B C 1
ATOM 1792 O O . HIS B 1 96 ? 1.042 13.648 13.055 1 98.62 96 HIS B O 1
ATOM 1798 N N . PRO B 1 97 ? 2.842 14.664 12.219 1 98.5 97 PRO B N 1
ATOM 1799 C CA . PRO B 1 97 ? 3.697 14.141 13.281 1 98.5 97 PRO B CA 1
ATOM 1800 C C . PRO B 1 97 ? 3.252 14.586 14.672 1 98.5 97 PRO B C 1
ATOM 1802 O O . PRO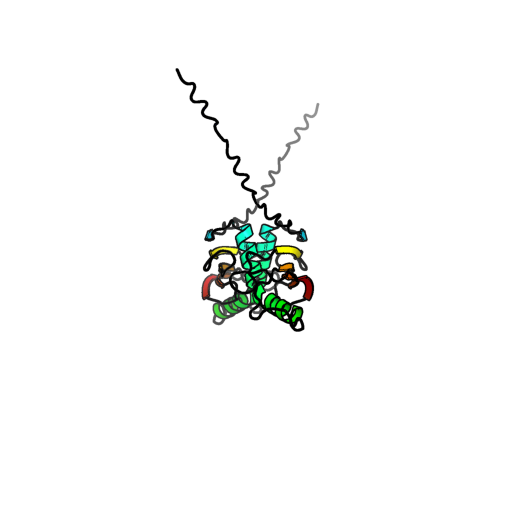 B 1 97 ? 2.807 15.727 14.844 1 98.5 97 PRO B O 1
ATOM 1805 N N . TYR B 1 98 ? 3.406 13.641 15.555 1 98.25 98 TYR B N 1
ATOM 1806 C CA . TYR B 1 98 ? 3.047 13.891 16.938 1 98.25 98 TYR B CA 1
ATOM 1807 C C . TYR B 1 98 ? 4.047 13.242 17.891 1 98.25 98 TYR B C 1
ATOM 1809 O O . TYR B 1 98 ? 4.938 12.508 17.453 1 98.25 98 TYR B O 1
ATOM 1817 N N . TYR B 1 99 ? 3.967 13.586 19.141 1 97.12 99 TYR B N 1
ATOM 1818 C CA . TYR B 1 99 ? 4.801 12.984 20.172 1 97.12 99 TYR B CA 1
ATOM 1819 C C . TYR B 1 99 ? 3.979 12.633 21.406 1 97.12 99 TYR B C 1
ATOM 1821 O O . TYR B 1 99 ? 2.818 13.039 21.516 1 97.12 99 TYR B O 1
ATOM 1829 N N . ARG B 1 100 ? 4.379 11.719 22.281 1 94.69 100 ARG B N 1
ATOM 1830 C CA . ARG B 1 100 ? 3.689 11.25 23.469 1 94.69 100 ARG B CA 1
ATOM 1831 C C . ARG B 1 100 ? 2.289 10.742 23.141 1 94.69 100 ARG B C 1
ATOM 1833 O O . ARG B 1 100 ? 2.121 9.922 22.234 1 94.69 100 ARG B O 1
ATOM 1840 N N . ALA B 1 101 ? 1.194 11.086 24 1 93.06 101 ALA B N 1
ATOM 1841 C CA . ALA B 1 101 ? -0.181 10.648 23.781 1 93.06 101 ALA B CA 1
ATOM 1842 C C . ALA B 1 101 ? -0.841 11.469 22.672 1 93.06 101 ALA B C 1
ATOM 1844 O O . ALA B 1 101 ? -1.87 12.109 22.891 1 93.06 101 ALA B O 1
ATOM 1845 N N . HIS B 1 102 ? -0.128 11.562 21.5 1 95.06 102 HIS B N 1
ATOM 1846 C CA . HIS B 1 102 ? -0.664 12.148 20.281 1 9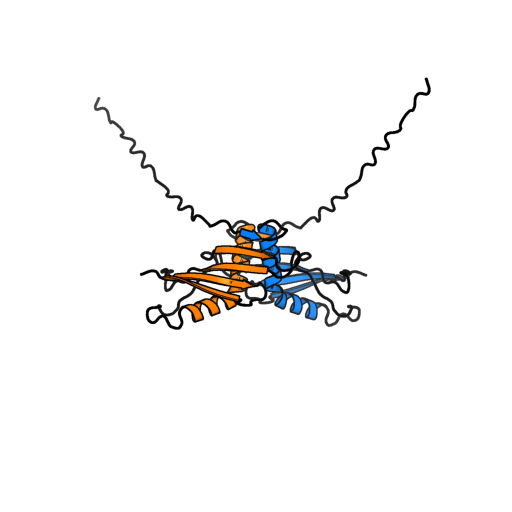5.06 102 HIS B CA 1
ATOM 1847 C C . HIS B 1 102 ? -0.782 13.664 20.391 1 95.06 102 HIS B C 1
ATOM 1849 O O . HIS B 1 102 ? -1.788 14.242 19.969 1 95.06 102 HIS B O 1
ATOM 1855 N N . ILE B 1 103 ? 0.259 14.289 20.984 1 96.56 103 ILE B N 1
ATOM 1856 C CA . ILE B 1 103 ? 0.35 15.75 20.938 1 96.56 103 ILE B CA 1
ATOM 1857 C C . ILE B 1 103 ? 0.88 16.188 19.578 1 96.56 103 ILE B C 1
ATOM 1859 O O . ILE B 1 103 ? 2.031 15.914 19.234 1 96.56 103 ILE B O 1
ATOM 1863 N N . SER B 1 104 ? 0.134 16.922 18.875 1 97.5 104 SER B N 1
ATOM 1864 C CA . SER B 1 104 ? 0.483 17.328 17.516 1 97.5 104 SER B CA 1
ATOM 1865 C C . SER B 1 104 ? 1.7 18.25 17.5 1 97.5 104 SER B C 1
ATOM 1867 O O . SER B 1 104 ? 1.819 19.141 18.359 1 97.5 104 SER B O 1
ATOM 1869 N N . TYR B 1 105 ? 2.58 18.016 16.625 1 98.38 105 TYR B N 1
ATOM 1870 C CA . TYR B 1 105 ? 3.76 18.875 16.547 1 98.38 105 TYR B CA 1
ATOM 1871 C C . TYR B 1 105 ? 3.811 19.609 15.219 1 98.38 105 TYR B C 1
ATOM 1873 O O . TYR B 1 105 ? 4.246 20.766 15.156 1 98.38 105 TYR B O 1
ATOM 1881 N N . GLY B 1 106 ? 3.338 18.891 14.125 1 98.12 106 GLY B N 1
ATOM 1882 C CA . GLY B 1 106 ? 3.447 19.578 12.844 1 98.12 106 GLY B CA 1
ATOM 1883 C C . GLY B 1 106 ? 2.576 18.969 11.766 1 98.12 106 GLY B C 1
ATOM 1884 O O . GLY B 1 106 ? 1.814 18.031 12.031 1 98.12 106 GLY B O 1
ATOM 1885 N N . GLU B 1 107 ? 2.6 19.594 10.555 1 98.69 107 GLU B N 1
ATOM 1886 C CA . GLU B 1 107 ? 2.047 19.125 9.281 1 98.69 107 GLU B CA 1
ATOM 1887 C C . GLU B 1 107 ? 3.109 19.109 8.188 1 98.69 107 GLU B C 1
ATOM 1889 O O . GLU B 1 107 ? 3.875 20.078 8.055 1 98.69 107 GLU B O 1
ATOM 1894 N N . ASP B 1 108 ? 3.102 18.094 7.516 1 98.88 108 ASP B N 1
ATOM 1895 C CA . ASP B 1 108 ? 4.105 17.953 6.465 1 98.88 108 ASP B CA 1
ATOM 1896 C C . ASP B 1 108 ? 3.494 17.359 5.199 1 98.88 108 ASP B C 1
ATOM 1898 O O . ASP B 1 108 ? 2.549 16.578 5.27 1 98.88 108 ASP B O 1
ATOM 1902 N N . GLU B 1 109 ? 3.961 17.719 4.102 1 98.94 109 GLU B N 1
ATOM 1903 C CA . GLU B 1 109 ? 3.645 17.094 2.822 1 98.94 109 GLU B CA 1
ATOM 1904 C C . GLU B 1 109 ? 4.758 16.141 2.383 1 98.94 109 GLU B C 1
ATOM 1906 O O . GLU B 1 109 ? 5.934 16.516 2.395 1 98.94 109 GLU B O 1
ATOM 1911 N N . VAL B 1 110 ? 4.449 14.992 2.072 1 98.94 110 VAL B N 1
ATOM 1912 C CA . VAL B 1 110 ? 5.406 13.969 1.642 1 98.94 110 VAL B CA 1
ATOM 1913 C C . VAL B 1 110 ? 4.934 13.344 0.334 1 98.94 110 VAL B C 1
ATOM 1915 O O . VAL B 1 110 ? 3.77 12.953 0.21 1 98.94 110 VAL B O 1
ATOM 1918 N N . VAL B 1 111 ? 5.746 13.219 -0.661 1 99 111 VAL B N 1
ATOM 1919 C CA . VAL B 1 111 ? 5.441 12.594 -1.944 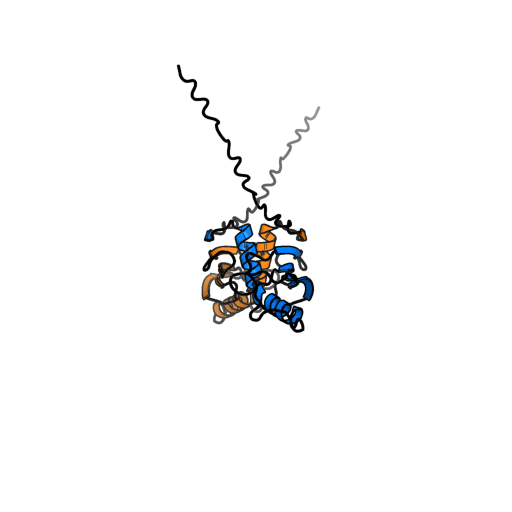1 99 111 VAL B CA 1
ATOM 1920 C C . VAL B 1 111 ? 6.254 11.312 -2.1 1 99 111 VAL B C 1
ATOM 1922 O O . VAL B 1 111 ? 7.484 11.328 -2.012 1 99 111 VAL B O 1
ATOM 1925 N N . ILE B 1 112 ? 5.609 10.273 -2.332 1 98.94 112 ILE B N 1
ATOM 1926 C CA . ILE B 1 112 ? 6.238 8.961 -2.418 1 98.94 112 ILE B CA 1
ATOM 1927 C C . ILE B 1 112 ? 5.586 8.148 -3.533 1 98.94 112 ILE B C 1
ATOM 1929 O O . ILE B 1 112 ? 4.441 8.406 -3.912 1 98.94 112 ILE B O 1
ATOM 1933 N N . ASN B 1 113 ? 6.234 7.184 -4.027 1 98.88 113 ASN B N 1
ATOM 1934 C CA . ASN B 1 113 ? 5.547 6.27 -4.93 1 98.88 113 ASN B CA 1
ATOM 1935 C C . ASN B 1 113 ? 5.348 4.895 -4.297 1 98.88 113 ASN B C 1
ATOM 1937 O O . ASN B 1 113 ? 5.82 4.645 -3.188 1 98.88 113 ASN B O 1
ATOM 1941 N N . THR B 1 114 ? 4.652 3.998 -4.949 1 98.69 114 THR B N 1
ATOM 1942 C CA . THR B 1 114 ? 4.207 2.746 -4.344 1 98.69 114 THR B CA 1
ATOM 1943 C C . THR B 1 114 ? 5.352 1.739 -4.281 1 98.69 114 THR B C 1
ATOM 1945 O O . THR B 1 114 ? 5.227 0.686 -3.652 1 98.69 114 THR B O 1
ATOM 1948 N N . MET B 1 115 ? 6.48 2.031 -4.832 1 97.56 115 MET B N 1
ATOM 1949 C CA . MET B 1 115 ? 7.66 1.182 -4.691 1 97.56 115 MET B CA 1
ATOM 1950 C C . MET B 1 115 ? 8.508 1.617 -3.5 1 97.56 115 MET B C 1
ATOM 1952 O O . MET B 1 115 ? 9.562 1.036 -3.238 1 97.56 115 MET B O 1
ATOM 1956 N N . GLY B 1 116 ? 8.062 2.691 -2.859 1 98.12 116 GLY B N 1
ATOM 1957 C CA . GLY B 1 116 ? 8.719 3.104 -1.633 1 98.12 116 GLY B CA 1
ATOM 1958 C C . GLY B 1 116 ? 9.742 4.203 -1.846 1 98.12 116 GLY B C 1
ATOM 1959 O O . GLY B 1 116 ? 10.539 4.496 -0.954 1 98.12 116 GLY B O 1
ATOM 1960 N N . LYS B 1 117 ? 9.758 4.738 -3.018 1 98.5 117 LYS B N 1
ATOM 1961 C CA . LYS B 1 117 ? 10.688 5.836 -3.281 1 98.5 117 LYS B CA 1
ATOM 1962 C C . LYS B 1 117 ? 10.156 7.148 -2.707 1 98.5 117 LYS B C 1
ATOM 1964 O O . LYS B 1 117 ? 9.039 7.562 -3.01 1 98.5 117 LYS B O 1
ATOM 1969 N N . LEU B 1 118 ? 10.938 7.828 -1.945 1 98.88 118 LEU B N 1
ATOM 1970 C CA . LEU B 1 118 ? 10.656 9.172 -1.456 1 98.88 118 LEU B CA 1
ATOM 1971 C C . LEU B 1 118 ? 11 10.219 -2.51 1 98.88 118 LEU B C 1
ATOM 1973 O O . LEU B 1 118 ? 12.172 10.406 -2.844 1 98.88 118 LEU B O 1
ATOM 1977 N N . ILE B 1 119 ? 10.094 10.867 -3.035 1 98.88 119 ILE B N 1
ATOM 1978 C CA . ILE B 1 119 ? 10.273 11.773 -4.164 1 98.88 119 ILE B CA 1
ATOM 1979 C C . ILE B 1 119 ? 10.555 13.18 -3.65 1 98.88 119 ILE B C 1
ATOM 1981 O O . ILE B 1 119 ? 11.461 13.859 -4.137 1 98.88 119 ILE B O 1
ATOM 1985 N N . SER B 1 120 ? 9.781 13.672 -2.703 1 98.88 120 SER B N 1
ATOM 1986 C CA . SER B 1 120 ? 9.977 14.992 -2.113 1 98.88 120 SER B CA 1
ATOM 1987 C C . SER B 1 120 ? 9.227 15.125 -0.793 1 98.88 120 SER B C 1
ATOM 1989 O O . SER B 1 120 ? 8.383 14.281 -0.465 1 98.88 120 SER B O 1
ATOM 1991 N N . TYR B 1 121 ? 9.539 16.094 -0.05 1 98.88 121 TYR B N 1
ATOM 1992 C CA . TYR B 1 121 ? 8.844 16.438 1.186 1 98.88 121 TYR B CA 1
ATOM 1993 C C . TYR B 1 121 ? 8.961 17.938 1.474 1 98.88 121 TYR B C 1
ATOM 1995 O O . TYR B 1 121 ? 9.891 18.594 1.003 1 98.88 121 TYR B O 1
ATOM 2003 N N . LYS B 1 122 ? 8.039 18.391 2.232 1 98.56 122 LYS B N 1
ATOM 2004 C CA . LYS B 1 122 ? 7.969 19.797 2.592 1 98.56 122 LYS B CA 1
ATOM 2005 C C . LYS B 1 122 ? 7.281 20 3.941 1 98.56 122 LYS B C 1
ATOM 2007 O O . LYS B 1 122 ? 6.207 19.438 4.18 1 98.56 122 LYS B O 1
ATOM 2012 N N . HIS B 1 123 ? 7.957 20.75 4.797 1 98.56 123 HIS B N 1
ATOM 2013 C CA . HIS B 1 123 ? 7.32 21.125 6.055 1 98.56 123 HIS B CA 1
ATOM 2014 C C . HIS B 1 123 ? 6.27 22.219 5.836 1 98.56 123 HIS B C 1
ATOM 2016 O O . HIS B 1 123 ? 6.52 23.188 5.133 1 98.56 123 HIS B O 1
ATOM 2022 N N . LEU B 1 124 ? 5.121 22.047 6.465 1 98.62 124 LEU B N 1
ATOM 2023 C CA . LEU B 1 124 ? 4.023 22.984 6.223 1 98.62 124 LEU B CA 1
ATOM 2024 C C . LEU B 1 124 ? 3.771 23.844 7.449 1 98.62 124 LEU B C 1
ATOM 2026 O O . LEU B 1 124 ? 3.527 25.047 7.324 1 98.62 124 LEU B O 1
ATOM 2030 N N . LYS B 1 125 ? 3.695 23.203 8.555 1 97.94 125 LYS B N 1
ATOM 2031 C CA . LYS B 1 125 ? 3.285 23.938 9.758 1 97.94 125 LYS B CA 1
ATOM 2032 C C . LYS B 1 125 ? 3.857 23.281 11.016 1 97.94 125 LYS B C 1
ATOM 2034 O O . LYS B 1 125 ? 3.951 22.062 11.102 1 97.94 125 LYS B O 1
ATOM 2039 N N . THR B 1 126 ? 4.285 24.078 12.023 1 97.5 126 THR B N 1
ATOM 2040 C CA . THR B 1 126 ? 4.633 23.609 13.359 1 97.5 126 THR B CA 1
ATOM 2041 C C . THR B 1 126 ? 3.643 24.141 14.391 1 97.5 126 THR B C 1
ATOM 2043 O O . THR B 1 126 ? 3.252 25.312 14.344 1 97.5 126 THR B O 1
ATOM 2046 N N . TYR B 1 127 ? 3.232 23.266 15.234 1 95.12 127 TYR B N 1
ATOM 2047 C CA . TYR B 1 127 ? 2.318 23.703 16.281 1 95.12 127 TYR B CA 1
ATOM 2048 C C . TYR B 1 127 ? 3.078 24.031 17.562 1 95.12 127 TYR B C 1
ATOM 2050 O O . TYR B 1 127 ? 4.098 23.406 17.875 1 95.12 127 TYR B O 1
ATOM 2058 N N . PRO B 1 128 ? 2.557 24.953 18.453 1 82.94 128 PRO B N 1
ATOM 2059 C CA . PRO B 1 128 ? 3.219 25.422 19.672 1 82.94 128 PRO B CA 1
ATOM 2060 C C . PRO B 1 128 ? 3.141 24.391 20.812 1 82.94 128 PRO B C 1
ATOM 2062 O O . PRO B 1 128 ? 2.215 23.578 20.844 1 82.94 128 PRO B O 1
#

Secondary structure (DSSP, 8-state):
-------------------------EEESSS-HHHHHHHHHHHHTHHHHHHHHHHHHTT-TTPPTT-B--GGG-EEEEEEE-STTTS-EEEEEEE--EETTTEE-EEEEEEEETTS-EEEEEEEEE--/-----------------------PPEEESSS-HHHHHHHHHHHHTHHHHHHHHHHHHTT-TTPPTT-B--GGG-EEEEEEE-SSTTS-EEEEEEE--EETTTEE-EEEEEEEETTS-EEEEEEEEE--